Protein AF-A0A7W1RZI1-F1 (afdb_monomer_lite)

Secondary structure (DSSP, 8-state):
-------------------------HHHHHHHHHHHHHHHHHHHHHHHHHHHHHHHHHHTSPPHHHHHHHHHHHHHHHHHHHHHHHHHTT-HHHHHHHHHHHHHHHSSGGGGGG-SS--TT-TT---HHHHHHHHHHHHIIIIIIHHHHHHHHHHHHHHHHHHHHHHHHHTTTTS-HHHHHHHHHHHHHHHH-SS-TTS---HHHHHH-HHHHHHHHHHHHHHHHHHHHHHTT--SHHHHHHHHHHHHHHHTT-HHHHHHHHHHHHHH-TTS--HHHHHHHHHHHHHHHHHHHHHHHHHHHHHH-TTS-HHHHHHHHHHHHHHHHHHHHHT--HHHHHHHHHHHHHHT--

pLDDT: mean 84.96, std 16.72, range [34.66, 97.5]

Sequence (350 aa):
DKGKRPSSRRAAAGSGRVSSRRELTPEQRAAKRKSLMTVLTIFAVLILGGGAIFAAVYFTRPDERQLKADATLVEVRGIITSIETGLMTRQGDAAGIAYKTAIERLETPELGYAKDSPNETDPEFAGMATWRTALTLRATLEDDLKPRIERAKRDAVMAQNVAGLDARFADLAELDDAQLVLLEKDVAKFLDNPVEPEASRDEERVRDYPVQVNDFGQRMTAIRDETKRRRARVTSLPEQEAYGVATTLIRKEQFQDALAKVDELQRKFPDANLAKIRVMIEEAAKGTWETALKFATTNWDTAISPGSDTAQRATALAAARRRMTEVVERFGISEYVNLAKAELAKFDRN

Structure (mmCIF, N/CA/C/O backbone):
data_AF-A0A7W1RZI1-F1
#
_entry.id   AF-A0A7W1RZI1-F1
#
loop_
_atom_site.group_PDB
_atom_site.id
_atom_site.type_symbol
_atom_site.label_atom_id
_atom_site.label_alt_id
_atom_site.label_comp_id
_atom_site.label_asym_id
_atom_site.label_entity_id
_atom_site.label_seq_id
_atom_site.pdbx_PDB_ins_code
_atom_site.Cartn_x
_atom_site.Cartn_y
_atom_site.Cartn_z
_atom_site.occupancy
_atom_site.B_iso_or_equiv
_atom_site.auth_seq_id
_atom_site.auth_comp_id
_atom_site.auth_asym_id
_atom_site.auth_atom_id
_atom_site.pdbx_PDB_model_num
ATOM 1 N N . ASP A 1 1 ? -30.075 -4.222 -83.452 1.00 44.75 1 ASP A N 1
ATOM 2 C CA . ASP A 1 1 ? -29.186 -3.522 -84.404 1.00 44.75 1 ASP A CA 1
ATOM 3 C C . ASP A 1 1 ? -27.811 -4.163 -84.407 1.00 44.75 1 ASP A C 1
ATOM 5 O O . ASP A 1 1 ? -27.161 -4.136 -83.380 1.00 44.75 1 ASP A O 1
ATOM 9 N N . LYS A 1 2 ? -27.331 -4.942 -85.387 1.00 37.22 2 LYS A N 1
ATOM 10 C CA . LYS A 1 2 ? -27.460 -4.971 -86.863 1.00 37.22 2 LYS A CA 1
ATOM 11 C C . LYS A 1 2 ? -26.957 -3.704 -87.578 1.00 37.22 2 LYS A C 1
ATOM 13 O O . LYS A 1 2 ? -27.618 -2.683 -87.535 1.00 37.22 2 LYS A O 1
ATOM 18 N N . GLY A 1 3 ? -25.862 -3.859 -88.339 1.00 37.12 3 GLY A N 1
ATOM 19 C CA . GLY A 1 3 ? -25.432 -2.966 -89.435 1.00 37.12 3 GLY A CA 1
ATOM 20 C C . GLY A 1 3 ? -23.904 -2.947 -89.621 1.00 37.12 3 GLY A C 1
ATOM 21 O O . GLY A 1 3 ? -23.232 -2.133 -89.014 1.00 37.12 3 GLY A O 1
ATOM 22 N N . LYS A 1 4 ? -23.244 -3.959 -90.207 1.00 39.03 4 LYS A N 1
ATOM 23 C CA . LYS A 1 4 ? -22.968 -4.175 -91.654 1.00 39.03 4 LYS A CA 1
ATOM 24 C C . LYS A 1 4 ? -22.454 -2.940 -92.445 1.00 39.03 4 LYS A C 1
ATOM 26 O O . LYS A 1 4 ? -23.248 -2.077 -92.776 1.00 39.03 4 LYS A O 1
ATOM 31 N N . ARG A 1 5 ? -21.142 -2.973 -92.787 1.00 44.97 5 ARG A N 1
ATOM 32 C CA . ARG A 1 5 ? -20.429 -2.749 -94.094 1.00 44.97 5 ARG A CA 1
ATOM 33 C C . ARG A 1 5 ? -21.121 -1.866 -95.169 1.00 44.97 5 ARG A C 1
ATOM 35 O O . ARG A 1 5 ? -22.297 -2.117 -95.407 1.00 44.97 5 ARG A O 1
ATOM 42 N N . PRO A 1 6 ? -20.412 -1.014 -95.968 1.00 44.97 6 PRO A N 1
ATOM 43 C CA . PRO A 1 6 ? -19.536 -1.514 -97.054 1.00 44.97 6 PRO A CA 1
ATOM 44 C C . PRO A 1 6 ? -18.376 -0.599 -97.556 1.00 44.97 6 PRO A C 1
ATOM 46 O O . PRO A 1 6 ? -18.120 0.494 -97.073 1.00 44.97 6 PRO A O 1
ATOM 49 N N . SER A 1 7 ? -17.676 -1.141 -98.558 1.00 46.53 7 SER A N 1
ATOM 50 C CA . SER A 1 7 ? -16.531 -0.671 -99.353 1.00 46.53 7 SER A CA 1
ATOM 51 C C . SER A 1 7 ? -16.669 0.654 -100.120 1.00 46.53 7 SER A C 1
ATOM 53 O O . SER A 1 7 ? -17.754 0.963 -100.602 1.00 46.53 7 SER A O 1
ATOM 55 N N . SER A 1 8 ? -15.530 1.244 -100.513 1.00 45.19 8 SER A N 1
ATOM 56 C CA . SER A 1 8 ? -15.344 1.734 -101.893 1.00 45.19 8 SER A CA 1
ATOM 57 C C . SER A 1 8 ? -13.886 1.614 -102.377 1.00 45.19 8 SER A C 1
ATOM 59 O O . SER A 1 8 ? -12.936 1.661 -101.601 1.00 45.19 8 SER A O 1
ATOM 61 N N . ARG A 1 9 ? -13.753 1.351 -103.683 1.00 41.81 9 ARG A N 1
ATOM 62 C CA . ARG A 1 9 ? -12.543 1.129 -104.494 1.00 41.81 9 ARG A CA 1
ATOM 63 C C . ARG A 1 9 ? -12.212 2.394 -105.300 1.00 41.81 9 ARG A C 1
ATOM 65 O O . ARG A 1 9 ? -13.157 3.018 -105.769 1.00 41.81 9 ARG A O 1
ATOM 72 N N . ARG A 1 10 ? -10.927 2.607 -105.635 1.00 39.88 10 ARG A N 1
ATOM 73 C CA . ARG A 1 10 ? -10.321 2.851 -106.987 1.00 39.88 10 ARG A CA 1
ATOM 74 C C . ARG A 1 10 ? -8.956 3.552 -106.816 1.00 39.88 10 ARG A C 1
ATOM 76 O O . ARG A 1 10 ? -8.880 4.516 -106.076 1.00 39.88 10 ARG A O 1
ATOM 83 N N . ALA A 1 11 ? -7.849 2.923 -107.244 1.00 37.62 11 ALA A N 1
ATOM 84 C CA . ALA A 1 11 ? -7.168 3.048 -108.559 1.00 37.62 11 ALA A CA 1
ATOM 85 C C . ALA A 1 11 ? -6.418 4.391 -108.711 1.00 37.62 11 ALA A C 1
ATOM 87 O O . ALA A 1 11 ? -6.959 5.406 -108.310 1.00 37.62 11 ALA A O 1
ATOM 88 N N . ALA A 1 12 ? -5.246 4.554 -109.327 1.00 39.06 12 ALA A N 1
ATOM 89 C CA . ALA A 1 12 ? -4.143 3.728 -109.835 1.00 39.06 12 ALA A CA 1
ATOM 90 C C . ALA A 1 12 ? -3.062 4.733 -110.318 1.00 39.06 12 ALA A C 1
ATOM 92 O O . ALA A 1 12 ? -3.441 5.802 -110.785 1.00 39.06 12 ALA A O 1
ATOM 93 N N . ALA A 1 13 ? -1.767 4.400 -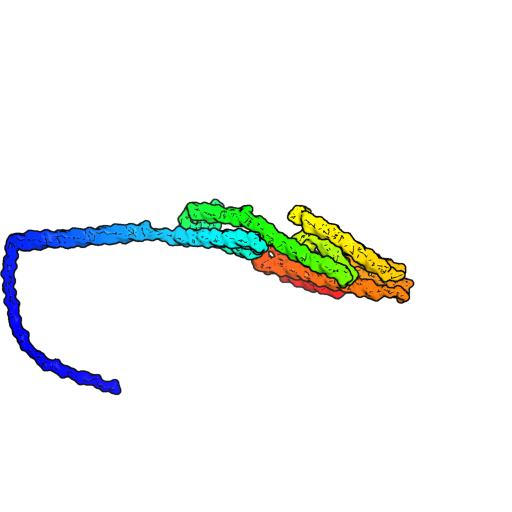110.248 1.00 34.94 13 ALA A N 1
ATOM 94 C CA . ALA A 1 13 ? -0.668 4.850 -111.138 1.00 34.94 13 ALA A CA 1
ATOM 95 C C . ALA A 1 13 ? 0.648 4.288 -110.556 1.00 34.94 13 ALA A C 1
ATOM 97 O O . ALA A 1 13 ? 0.897 4.441 -109.367 1.00 34.94 13 ALA A O 1
ATOM 98 N N . GLY A 1 14 ? 1.414 3.446 -111.263 1.00 34.81 14 GLY A N 1
ATOM 99 C CA . GLY A 1 14 ? 2.466 3.886 -112.195 1.00 34.81 14 GLY A CA 1
ATOM 100 C C . GLY A 1 14 ? 3.599 4.560 -111.403 1.00 34.81 14 GLY A C 1
ATOM 101 O O . GLY A 1 14 ? 3.368 5.583 -110.787 1.00 34.81 14 GLY A O 1
ATOM 102 N N . SER A 1 15 ? 4.828 4.064 -111.299 1.00 34.66 15 SER A N 1
ATOM 103 C CA . SER A 1 15 ? 5.728 3.665 -112.377 1.00 34.66 15 SER A CA 1
ATOM 104 C C . SER A 1 15 ? 6.952 2.942 -111.798 1.00 34.66 15 SER A C 1
ATOM 106 O O . SER A 1 15 ? 7.338 3.174 -110.651 1.00 34.66 15 SER A O 1
ATOM 108 N N . GLY A 1 16 ? 7.596 2.110 -112.616 1.00 40.47 16 GLY A N 1
ATOM 109 C CA . GLY A 1 16 ? 8.794 1.359 -112.258 1.00 40.47 16 GLY A CA 1
ATOM 110 C C . GLY A 1 16 ? 9.960 2.208 -111.745 1.00 40.47 16 GLY A C 1
ATOM 111 O O . GLY A 1 16 ? 10.166 3.351 -112.153 1.00 40.47 16 GLY A O 1
ATOM 112 N N . ARG A 1 17 ? 10.770 1.602 -110.873 1.00 39.78 17 ARG A N 1
ATOM 113 C CA . ARG A 1 17 ? 12.112 2.091 -110.561 1.00 39.78 17 ARG A CA 1
ATOM 114 C C . ARG A 1 17 ? 13.133 1.005 -110.857 1.00 39.78 17 ARG A C 1
ATOM 116 O O . ARG A 1 17 ? 13.264 0.011 -110.153 1.00 39.78 17 ARG A O 1
ATOM 123 N N . VAL A 1 18 ? 13.809 1.256 -111.969 1.00 40.53 18 VAL A N 1
ATOM 124 C CA . VAL A 1 18 ? 15.008 0.613 -112.486 1.00 40.53 18 VAL A CA 1
ATOM 125 C C . VAL A 1 18 ? 16.068 0.513 -111.389 1.00 40.53 18 VAL A C 1
ATOM 127 O O . VAL A 1 18 ? 16.403 1.505 -110.740 1.00 40.53 18 VAL A O 1
ATOM 130 N N . SER A 1 19 ? 16.622 -0.687 -111.204 1.00 47.25 19 SER A N 1
ATOM 131 C CA . SER A 1 19 ? 17.812 -0.897 -110.389 1.00 47.25 19 SER A CA 1
ATOM 132 C C . SER A 1 19 ? 19.028 -0.317 -111.113 1.00 47.25 19 SER A C 1
ATOM 134 O O . SER A 1 19 ? 19.553 -0.928 -112.043 1.00 47.25 19 SER A O 1
ATOM 136 N N . SER A 1 20 ? 19.512 0.847 -110.684 1.00 39.41 20 SER A N 1
ATOM 137 C CA . SER A 1 20 ? 20.861 1.285 -111.041 1.00 39.41 20 SER A CA 1
ATOM 138 C C . SER A 1 20 ? 21.837 0.740 -110.002 1.00 39.41 20 SER A C 1
ATOM 140 O O . SER A 1 20 ? 21.947 1.253 -108.885 1.00 39.41 20 SER A O 1
ATOM 142 N N . ARG A 1 21 ? 22.533 -0.333 -110.378 1.00 49.31 21 ARG A N 1
ATOM 143 C CA . ARG A 1 21 ? 23.706 -0.870 -109.688 1.00 49.31 21 ARG A CA 1
ATOM 144 C C . ARG A 1 21 ? 24.784 0.221 -109.719 1.00 49.31 21 ARG A C 1
ATOM 146 O O . ARG A 1 21 ? 25.450 0.409 -110.729 1.00 49.31 21 ARG A O 1
ATOM 153 N N . ARG A 1 22 ? 24.888 1.012 -108.649 1.00 44.72 22 ARG A N 1
ATOM 154 C CA . ARG A 1 22 ? 25.930 2.035 -108.516 1.00 44.72 22 ARG A CA 1
ATOM 155 C C . ARG A 1 22 ? 27.156 1.358 -107.919 1.00 44.72 22 ARG A C 1
ATOM 157 O O . ARG A 1 22 ? 27.153 0.989 -106.744 1.00 44.72 22 ARG A O 1
ATOM 164 N N . GLU A 1 23 ? 28.165 1.130 -108.747 1.00 50.34 23 GLU A N 1
ATOM 165 C CA . GLU A 1 23 ? 29.470 0.669 -108.288 1.00 50.34 23 GLU A CA 1
ATOM 166 C C . GLU A 1 23 ? 30.048 1.713 -107.327 1.00 50.34 23 GLU A C 1
ATOM 168 O O . GLU A 1 23 ? 30.264 2.869 -107.688 1.00 50.34 23 GLU A O 1
ATOM 173 N N . LEU A 1 24 ? 30.217 1.316 -106.061 1.00 51.91 24 LEU A N 1
ATOM 174 C CA . LEU A 1 24 ? 30.827 2.162 -105.040 1.00 51.91 24 LEU A CA 1
ATOM 175 C C . LEU A 1 24 ? 32.310 2.344 -105.355 1.00 51.91 24 LEU A C 1
ATOM 177 O O . LEU A 1 24 ? 33.047 1.354 -105.466 1.00 51.91 24 LEU A O 1
ATOM 181 N N . THR A 1 25 ? 32.729 3.605 -105.422 1.00 60.94 25 THR A N 1
ATOM 182 C CA . THR A 1 25 ? 34.128 4.015 -105.550 1.00 60.94 25 THR A CA 1
ATOM 183 C C . THR A 1 25 ? 34.964 3.517 -104.353 1.00 60.94 25 THR A C 1
ATOM 185 O O . THR A 1 25 ? 34.414 3.263 -103.271 1.00 60.94 25 THR A O 1
ATOM 188 N N . PRO A 1 26 ? 36.294 3.354 -104.506 1.00 59.84 26 PRO A N 1
ATOM 189 C CA . PRO A 1 26 ? 37.174 2.826 -103.456 1.00 59.84 26 PRO A CA 1
ATOM 190 C C . PRO A 1 26 ? 37.076 3.594 -102.127 1.00 59.84 26 PRO A C 1
ATOM 192 O O . PRO A 1 26 ? 37.093 2.984 -101.056 1.00 59.84 26 PRO A O 1
ATOM 195 N N . GLU A 1 27 ? 36.853 4.909 -102.184 1.00 57.84 27 GLU A N 1
ATOM 196 C CA . GLU A 1 27 ? 36.668 5.756 -100.997 1.00 57.84 27 GLU A CA 1
ATOM 197 C C . GLU A 1 27 ? 35.393 5.426 -100.202 1.00 57.84 27 GLU A C 1
ATOM 199 O O . GLU A 1 27 ? 35.397 5.447 -98.969 1.00 57.84 27 GLU A O 1
ATOM 204 N N . GLN A 1 28 ? 34.307 5.023 -100.869 1.00 55.59 28 GLN A N 1
ATOM 205 C CA . GLN A 1 28 ? 33.047 4.700 -100.190 1.00 55.59 28 GLN A CA 1
ATOM 206 C C . GLN A 1 28 ? 33.079 3.329 -99.485 1.00 55.59 28 GLN A C 1
ATOM 208 O O . GLN A 1 28 ? 32.311 3.096 -98.547 1.00 55.59 28 GLN A O 1
ATOM 213 N N . ARG A 1 29 ? 33.993 2.423 -99.870 1.00 56.34 29 ARG A N 1
ATOM 214 C CA . ARG A 1 29 ? 34.210 1.139 -99.167 1.00 56.34 29 ARG A CA 1
ATOM 215 C C . ARG A 1 29 ? 35.037 1.311 -97.890 1.00 56.34 29 ARG A C 1
ATOM 217 O O . ARG A 1 29 ? 34.745 0.651 -96.890 1.00 56.34 29 ARG A O 1
ATOM 224 N N . ALA A 1 30 ? 36.008 2.226 -97.890 1.00 58.94 30 ALA A N 1
ATOM 225 C CA . ALA A 1 30 ? 36.782 2.577 -96.698 1.00 58.94 30 ALA A CA 1
ATOM 226 C C . ALA A 1 30 ? 35.912 3.294 -95.647 1.00 58.94 30 ALA A C 1
ATOM 228 O O . ALA A 1 30 ? 35.959 2.947 -94.464 1.00 58.94 30 ALA A O 1
ATOM 229 N N . ALA A 1 31 ? 35.040 4.209 -96.087 1.00 56.94 31 ALA A N 1
ATOM 230 C CA . ALA A 1 31 ? 34.089 4.899 -95.214 1.00 56.94 31 ALA A CA 1
ATOM 231 C C . ALA A 1 31 ? 33.070 3.938 -94.571 1.00 56.94 31 ALA A C 1
ATOM 233 O O . ALA A 1 31 ? 32.820 4.021 -93.367 1.00 56.94 31 ALA A O 1
ATOM 234 N N . LYS A 1 32 ? 32.548 2.956 -95.327 1.00 55.59 32 LYS A N 1
ATOM 235 C CA . LYS A 1 32 ? 31.638 1.940 -94.771 1.00 55.59 32 LYS A CA 1
ATOM 236 C C . LYS A 1 32 ? 32.311 1.041 -93.730 1.00 55.59 32 LYS A C 1
ATOM 238 O O . LYS A 1 32 ? 31.714 0.818 -92.682 1.00 55.59 32 LYS A O 1
ATOM 243 N N . ARG A 1 33 ? 33.552 0.580 -93.946 1.00 56.91 33 ARG A N 1
ATOM 244 C CA . ARG A 1 33 ? 34.281 -0.230 -92.943 1.00 56.91 33 ARG A CA 1
ATOM 245 C C . ARG A 1 33 ? 34.600 0.548 -91.665 1.00 56.91 33 ARG A C 1
ATOM 247 O O . ARG A 1 33 ? 34.446 -0.013 -90.584 1.00 56.91 33 ARG A O 1
ATOM 254 N N . LYS A 1 34 ? 34.967 1.832 -91.773 1.00 55.16 34 LYS A N 1
ATOM 255 C CA . LYS A 1 34 ? 35.146 2.705 -90.601 1.00 55.16 34 LYS A CA 1
ATOM 256 C C . LYS A 1 34 ? 33.838 2.855 -89.824 1.00 55.16 34 LYS A C 1
ATOM 258 O O . LYS A 1 34 ? 33.834 2.583 -88.634 1.00 55.16 34 LYS A O 1
ATOM 263 N N . SER A 1 35 ? 32.727 3.161 -90.500 1.00 49.97 35 SER A N 1
ATOM 264 C CA . SER A 1 35 ? 31.423 3.319 -89.835 1.00 49.97 35 SER A CA 1
ATOM 265 C C . SER A 1 35 ? 30.932 2.043 -89.139 1.00 49.97 35 SER A C 1
ATOM 267 O O . SER A 1 35 ? 30.365 2.114 -88.055 1.00 49.97 35 SER A O 1
ATOM 269 N N . LEU A 1 36 ? 31.209 0.867 -89.715 1.00 53.53 36 LEU A N 1
ATOM 270 C CA . LEU A 1 36 ? 30.792 -0.418 -89.153 1.00 53.53 36 LEU A CA 1
ATOM 271 C C . LEU A 1 36 ? 31.636 -0.797 -87.927 1.00 53.53 36 LEU A C 1
ATOM 273 O O . LEU A 1 36 ? 31.078 -1.244 -86.933 1.00 53.53 36 LEU A O 1
ATOM 277 N N . MET A 1 37 ? 32.947 -0.526 -87.952 1.00 53.59 37 MET A N 1
ATOM 278 C CA . MET A 1 37 ? 33.822 -0.653 -86.777 1.00 53.59 37 MET A CA 1
ATOM 279 C C . MET A 1 37 ? 33.404 0.304 -85.655 1.00 53.59 37 MET A C 1
ATOM 281 O O . MET A 1 37 ? 33.310 -0.118 -84.507 1.00 53.59 37 MET A O 1
ATOM 285 N N . THR A 1 38 ? 33.088 1.566 -85.959 1.00 54.12 38 THR A N 1
ATOM 286 C CA . THR A 1 38 ? 32.669 2.536 -84.933 1.00 54.12 38 THR A CA 1
ATOM 287 C C . THR A 1 38 ? 31.360 2.120 -84.261 1.00 54.12 38 THR A C 1
ATOM 289 O O . THR A 1 38 ? 31.272 2.159 -83.039 1.00 54.12 38 THR A O 1
ATOM 292 N N . VAL A 1 39 ? 30.374 1.633 -85.024 1.00 52.22 39 VAL A N 1
ATOM 293 C CA . VAL A 1 39 ? 29.104 1.129 -84.466 1.00 52.22 39 VAL A CA 1
ATOM 294 C C . VAL A 1 39 ? 29.320 -0.112 -83.593 1.00 52.22 39 VAL A C 1
ATOM 296 O O . VAL A 1 39 ? 28.741 -0.199 -82.513 1.00 52.22 39 VAL A O 1
ATOM 299 N N . LEU A 1 40 ? 30.192 -1.039 -84.002 1.00 51.47 40 LEU A N 1
ATOM 300 C CA . LEU A 1 40 ? 30.519 -2.241 -83.221 1.00 51.47 40 LEU A CA 1
ATOM 301 C C . LEU A 1 40 ? 31.279 -1.899 -81.930 1.00 51.47 40 LEU A C 1
ATOM 303 O O . LEU A 1 40 ? 31.021 -2.492 -80.887 1.00 51.47 40 LEU A O 1
ATOM 307 N N . THR A 1 41 ? 32.157 -0.893 -81.978 1.00 52.56 41 THR A N 1
ATOM 308 C CA . THR A 1 41 ? 32.892 -0.403 -80.800 1.00 52.56 41 THR A CA 1
ATOM 309 C C . THR A 1 41 ? 31.947 0.293 -79.817 1.00 52.56 41 THR A C 1
ATOM 311 O O . THR A 1 41 ? 32.027 0.052 -78.618 1.00 52.56 41 THR A O 1
ATOM 314 N N . ILE A 1 42 ? 30.998 1.095 -80.313 1.00 54.31 42 ILE A N 1
ATOM 315 C CA . ILE A 1 42 ? 29.965 1.739 -79.485 1.00 54.31 42 ILE A CA 1
ATOM 316 C C . ILE A 1 42 ? 29.064 0.685 -78.825 1.00 54.31 42 ILE A C 1
ATOM 318 O O . ILE A 1 42 ? 28.793 0.783 -77.630 1.00 54.31 42 ILE A O 1
ATOM 322 N N . PHE A 1 43 ? 28.654 -0.357 -79.558 1.00 51.06 43 PHE A N 1
ATOM 323 C CA . PHE A 1 43 ? 27.874 -1.464 -78.992 1.00 51.06 43 PHE A CA 1
ATOM 324 C C . PHE A 1 43 ? 28.660 -2.271 -77.950 1.00 51.06 43 PHE A C 1
ATOM 326 O O . PHE A 1 43 ? 28.112 -2.603 -76.902 1.00 51.06 43 PHE A O 1
ATOM 333 N N . ALA A 1 44 ? 29.945 -2.550 -78.189 1.00 54.97 44 ALA A N 1
ATOM 334 C CA . ALA A 1 44 ? 30.797 -3.249 -77.227 1.00 54.97 44 ALA A CA 1
ATOM 335 C C . ALA A 1 44 ? 31.012 -2.432 -75.939 1.00 54.97 44 ALA A C 1
ATOM 337 O O . ALA A 1 44 ? 30.947 -2.991 -74.847 1.00 54.97 44 ALA A O 1
ATOM 338 N N . VAL A 1 45 ? 31.194 -1.110 -76.052 1.00 53.47 45 VAL A N 1
ATOM 339 C CA . VAL A 1 45 ? 31.310 -0.195 -74.901 1.00 53.47 45 VAL A CA 1
ATOM 340 C C . VAL A 1 45 ? 29.988 -0.085 -74.134 1.00 53.47 45 VAL A C 1
ATOM 342 O O . VAL A 1 45 ? 30.007 -0.058 -72.908 1.00 53.47 45 VAL A O 1
ATOM 345 N N . LEU A 1 46 ? 28.838 -0.094 -74.815 1.00 52.50 46 LEU A N 1
ATOM 346 C CA . LEU A 1 46 ? 27.518 -0.101 -74.169 1.00 52.50 46 LEU A CA 1
ATOM 347 C C . LEU A 1 46 ? 27.216 -1.416 -73.439 1.00 52.50 46 LEU A C 1
ATOM 349 O O . LEU A 1 46 ? 26.651 -1.382 -72.350 1.00 52.50 46 LEU A O 1
ATOM 353 N N . ILE A 1 47 ? 27.606 -2.565 -73.997 1.00 56.41 47 ILE A N 1
ATOM 354 C CA . ILE A 1 47 ? 27.387 -3.878 -73.367 1.00 56.41 47 ILE A CA 1
ATOM 355 C C . ILE A 1 47 ? 28.349 -4.091 -72.191 1.00 56.41 47 ILE A C 1
ATOM 357 O O . ILE A 1 47 ? 27.913 -4.520 -71.125 1.00 56.41 47 ILE A O 1
ATOM 361 N N . LEU A 1 48 ? 29.635 -3.748 -72.338 1.00 56.28 48 LEU A N 1
ATOM 362 C CA . LEU A 1 48 ? 30.607 -3.829 -71.239 1.00 56.28 48 LEU A CA 1
ATOM 363 C C . LEU A 1 48 ? 30.323 -2.786 -70.149 1.00 56.28 48 LEU A C 1
ATOM 365 O O . LEU A 1 48 ? 30.401 -3.109 -68.967 1.00 56.28 48 LEU A O 1
ATOM 369 N N . GLY A 1 49 ? 29.927 -1.568 -70.525 1.00 52.03 49 GLY A N 1
ATOM 370 C CA . GLY A 1 49 ? 29.508 -0.524 -69.588 1.00 52.03 49 GLY A CA 1
ATOM 371 C C . GLY A 1 49 ? 28.205 -0.872 -68.865 1.00 52.03 49 GLY A C 1
ATOM 372 O O . GLY A 1 49 ? 28.128 -0.750 -67.647 1.00 52.03 49 GLY A O 1
ATOM 373 N N . GLY A 1 50 ? 27.204 -1.386 -69.586 1.00 50.81 50 GLY A N 1
ATOM 374 C CA . GLY A 1 50 ? 25.941 -1.850 -69.008 1.00 50.81 50 GLY A CA 1
ATOM 375 C C . GLY A 1 50 ? 26.115 -3.067 -68.096 1.00 50.81 50 GLY A C 1
ATOM 376 O O . GLY A 1 50 ? 25.528 -3.108 -67.019 1.00 50.81 50 GLY A O 1
ATOM 377 N N . GLY A 1 51 ? 26.974 -4.019 -68.474 1.00 56.66 51 GLY A N 1
ATOM 378 C CA . GLY A 1 51 ? 27.332 -5.174 -67.649 1.00 56.66 51 GLY A CA 1
ATOM 379 C C . GLY A 1 51 ? 28.118 -4.795 -66.392 1.00 56.66 51 GLY A C 1
ATOM 380 O O . GLY A 1 51 ? 27.841 -5.336 -65.328 1.00 56.66 51 GLY A O 1
ATOM 381 N N . ALA A 1 52 ? 29.036 -3.826 -66.477 1.00 57.38 52 ALA A N 1
ATOM 382 C CA . ALA A 1 52 ? 29.777 -3.316 -65.323 1.00 57.38 52 ALA A CA 1
ATOM 383 C C . ALA A 1 52 ? 28.882 -2.531 -64.352 1.00 57.38 52 ALA A C 1
ATOM 385 O O . ALA A 1 52 ? 29.024 -2.687 -63.144 1.00 57.38 52 ALA A O 1
ATOM 386 N N . ILE A 1 53 ? 27.925 -1.742 -64.855 1.00 58.06 53 ILE A N 1
ATOM 387 C CA . ILE A 1 53 ? 26.937 -1.042 -64.019 1.00 58.06 53 ILE A CA 1
ATOM 388 C C . ILE A 1 53 ? 25.964 -2.042 -63.387 1.00 58.06 53 ILE A C 1
ATOM 390 O O . ILE A 1 53 ? 25.674 -1.941 -62.200 1.00 58.06 53 ILE A O 1
ATOM 394 N N . PHE A 1 54 ? 25.493 -3.041 -64.138 1.00 57.06 54 PHE A N 1
ATOM 395 C CA . PHE A 1 54 ? 24.620 -4.083 -63.596 1.00 57.06 54 PHE A CA 1
ATOM 396 C C . PHE A 1 54 ? 25.344 -4.942 -62.554 1.00 57.06 54 PHE A C 1
ATOM 398 O O . PHE A 1 54 ? 24.777 -5.216 -61.502 1.00 57.06 54 PHE A O 1
ATOM 405 N N . ALA A 1 55 ? 26.608 -5.304 -62.791 1.00 57.25 55 ALA A N 1
ATOM 406 C CA . ALA A 1 55 ? 27.448 -5.976 -61.805 1.00 57.25 55 ALA A CA 1
ATOM 407 C C . ALA A 1 55 ? 27.684 -5.078 -60.583 1.00 57.25 55 ALA A C 1
ATOM 409 O O . ALA A 1 55 ? 27.486 -5.533 -59.465 1.00 57.25 55 ALA A O 1
ATOM 410 N N . ALA A 1 56 ? 28.004 -3.794 -60.765 1.00 59.12 56 ALA A N 1
ATOM 411 C CA . ALA A 1 56 ? 28.166 -2.855 -59.658 1.00 59.12 56 ALA A CA 1
ATOM 412 C C . ALA A 1 56 ? 26.882 -2.720 -58.825 1.00 59.12 56 ALA A C 1
ATOM 414 O O . ALA A 1 56 ? 26.955 -2.762 -57.605 1.00 59.12 56 ALA A O 1
ATOM 415 N N . VAL A 1 57 ? 25.701 -2.640 -59.446 1.00 60.62 57 VAL A N 1
ATOM 416 C CA . VAL A 1 57 ? 24.401 -2.577 -58.747 1.00 60.62 57 VAL A CA 1
ATOM 417 C C . VAL A 1 57 ? 24.036 -3.912 -58.091 1.00 60.62 57 VAL A C 1
ATOM 419 O O . VAL A 1 57 ? 23.481 -3.927 -56.998 1.00 60.62 57 VAL A O 1
ATOM 422 N N . TYR A 1 58 ? 24.351 -5.044 -58.721 1.00 58.31 58 TYR A N 1
ATOM 423 C CA . TYR A 1 58 ? 24.083 -6.374 -58.168 1.00 58.31 58 TYR A CA 1
ATOM 424 C C . TYR A 1 58 ? 25.002 -6.700 -56.979 1.00 58.31 58 TYR A C 1
ATOM 426 O O . TYR A 1 58 ? 24.533 -7.250 -55.988 1.00 58.31 58 TYR A O 1
ATOM 434 N N . PHE A 1 59 ? 26.274 -6.290 -57.033 1.00 60.00 59 PHE A N 1
ATOM 435 C CA . PHE A 1 59 ? 27.247 -6.429 -55.942 1.00 60.00 59 PHE A CA 1
ATOM 436 C C . PHE A 1 59 ? 27.130 -5.343 -54.856 1.00 60.00 59 PHE A C 1
ATOM 438 O O . PHE A 1 59 ? 27.760 -5.477 -53.812 1.00 60.00 59 PHE A O 1
ATOM 445 N N . THR A 1 60 ? 26.331 -4.288 -55.065 1.00 61.09 60 THR A N 1
ATOM 446 C CA . THR A 1 60 ? 26.043 -3.250 -54.050 1.00 61.09 60 THR A CA 1
ATOM 447 C C . THR A 1 60 ? 24.645 -3.359 -53.449 1.00 61.09 60 THR A C 1
ATOM 449 O O . THR A 1 60 ? 24.244 -2.470 -52.697 1.00 61.09 60 THR A O 1
ATOM 452 N N . ARG A 1 61 ? 23.891 -4.434 -53.730 1.00 65.50 61 ARG A N 1
ATOM 453 C CA . ARG A 1 61 ? 22.643 -4.687 -53.003 1.00 65.50 61 ARG A CA 1
ATOM 454 C C . ARG A 1 61 ? 22.989 -4.892 -51.525 1.00 65.50 61 ARG A C 1
ATOM 456 O O . ARG A 1 61 ? 23.740 -5.822 -51.231 1.00 65.50 61 ARG A O 1
ATOM 463 N N . PRO A 1 62 ? 22.504 -4.030 -50.615 1.00 70.12 62 PRO A N 1
ATOM 464 C CA . PRO A 1 62 ? 22.726 -4.224 -49.191 1.00 70.12 62 PRO A CA 1
ATOM 465 C C . PRO A 1 62 ? 22.157 -5.585 -48.788 1.00 70.12 62 PRO A C 1
ATOM 467 O O . PRO A 1 62 ? 21.070 -5.954 -49.235 1.00 70.12 62 PRO A O 1
ATOM 470 N N . ASP A 1 63 ? 22.915 -6.336 -47.992 1.00 83.75 63 ASP A N 1
ATOM 471 C CA . ASP A 1 63 ? 22.474 -7.625 -47.468 1.00 83.75 63 ASP A CA 1
ATOM 472 C C . ASP A 1 63 ? 21.132 -7.434 -46.742 1.00 83.75 63 ASP A C 1
ATOM 474 O O . ASP A 1 63 ? 21.025 -6.635 -45.808 1.00 83.75 63 ASP A O 1
ATOM 478 N N . GLU A 1 64 ? 20.088 -8.133 -47.196 1.00 87.69 64 GLU A N 1
ATOM 479 C CA . GLU A 1 64 ? 18.739 -8.018 -46.633 1.00 87.69 64 GLU A CA 1
ATOM 480 C C . GLU A 1 64 ? 18.719 -8.358 -45.138 1.00 87.69 64 GLU A C 1
ATOM 482 O O . GLU A 1 64 ? 17.913 -7.799 -44.391 1.00 87.69 64 GLU A O 1
ATOM 487 N N . ARG A 1 65 ? 19.629 -9.231 -44.686 1.00 89.62 65 ARG A N 1
ATOM 488 C CA . ARG A 1 65 ? 19.796 -9.582 -43.268 1.00 89.62 65 ARG A CA 1
ATOM 489 C C . ARG A 1 65 ? 20.300 -8.389 -42.473 1.00 89.62 65 ARG A C 1
ATOM 491 O O . ARG A 1 65 ? 19.745 -8.073 -41.426 1.00 89.62 65 ARG A O 1
ATOM 498 N N . GLN A 1 66 ? 21.303 -7.692 -43.009 1.00 91.50 66 GLN A N 1
ATOM 499 C CA . GLN A 1 66 ? 21.858 -6.496 -42.386 1.00 91.50 66 GLN A CA 1
ATOM 500 C C . GLN A 1 66 ? 20.813 -5.379 -42.320 1.00 91.50 66 GLN A C 1
ATOM 502 O O . GLN A 1 66 ? 20.672 -4.752 -41.279 1.00 91.50 66 GLN A O 1
ATOM 507 N N . LEU A 1 67 ? 20.019 -5.182 -43.378 1.00 90.38 67 LEU A N 1
ATOM 508 C CA . LEU A 1 67 ? 18.932 -4.197 -43.368 1.00 90.38 67 LEU A CA 1
ATOM 509 C C . LEU A 1 67 ? 17.866 -4.499 -42.311 1.00 90.38 67 LEU A C 1
ATOM 511 O O . LEU A 1 67 ? 17.437 -3.588 -41.602 1.00 90.38 67 LEU A O 1
ATOM 515 N N . LYS A 1 68 ? 17.430 -5.762 -42.204 1.00 91.56 68 LYS A N 1
ATOM 516 C CA . LYS A 1 68 ? 16.471 -6.181 -41.171 1.00 91.56 68 LYS A CA 1
ATOM 517 C C . LYS A 1 68 ? 17.049 -5.964 -39.780 1.00 91.56 68 LYS A C 1
ATOM 519 O O . LYS A 1 68 ? 16.397 -5.346 -38.947 1.00 91.56 68 LYS A O 1
ATOM 524 N N . ALA A 1 69 ? 18.284 -6.397 -39.558 1.00 92.69 69 ALA A N 1
ATOM 525 C CA . ALA A 1 69 ? 18.936 -6.247 -38.273 1.00 92.69 69 ALA A CA 1
ATOM 526 C C . ALA A 1 69 ? 19.139 -4.776 -37.878 1.00 92.69 69 ALA A C 1
ATOM 528 O O . ALA A 1 69 ? 18.853 -4.404 -36.742 1.00 92.69 69 ALA A O 1
ATOM 529 N N . ASP A 1 70 ? 19.569 -3.921 -38.808 1.00 92.75 70 ASP A N 1
ATOM 530 C CA . ASP A 1 70 ? 19.721 -2.485 -38.566 1.00 92.75 70 ASP A CA 1
ATOM 531 C C . ASP A 1 70 ? 18.372 -1.835 -38.225 1.00 92.75 70 ASP A C 1
ATOM 533 O O . ASP A 1 70 ? 18.298 -1.028 -37.295 1.00 92.75 70 ASP A O 1
ATOM 537 N N . ALA A 1 71 ? 17.295 -2.215 -38.922 1.00 93.31 71 ALA A N 1
ATOM 538 C CA . ALA A 1 71 ? 15.943 -1.750 -38.618 1.00 93.31 71 ALA A CA 1
ATOM 539 C C . ALA A 1 71 ? 15.494 -2.183 -37.213 1.00 93.31 71 ALA A C 1
ATOM 541 O O . ALA A 1 71 ? 15.031 -1.339 -36.442 1.00 93.31 71 ALA A O 1
ATOM 542 N N . THR A 1 72 ? 15.704 -3.452 -36.846 1.00 93.25 72 THR A N 1
ATOM 543 C CA . THR A 1 72 ? 15.402 -3.973 -35.505 1.00 93.25 72 THR A CA 1
ATOM 544 C C . THR A 1 72 ? 16.200 -3.229 -34.429 1.00 93.25 72 THR A C 1
ATOM 546 O O . THR A 1 72 ? 15.638 -2.805 -33.421 1.00 93.25 72 THR A O 1
ATOM 549 N N . LEU A 1 73 ? 17.498 -2.977 -34.643 1.00 94.50 73 LEU A N 1
ATOM 550 C CA . LEU A 1 73 ? 18.327 -2.229 -33.689 1.00 94.50 73 LEU A CA 1
ATOM 551 C C . LEU A 1 73 ? 17.894 -0.761 -33.555 1.00 94.50 73 LEU A C 1
ATOM 553 O O . LEU A 1 73 ? 17.969 -0.200 -32.459 1.00 94.50 73 LEU A O 1
ATOM 557 N N . VAL A 1 74 ? 17.440 -0.123 -34.638 1.00 95.81 74 VAL A N 1
ATOM 558 C CA . VAL A 1 74 ? 16.859 1.230 -34.590 1.00 95.81 74 VAL A CA 1
ATOM 559 C C . VAL A 1 74 ? 15.548 1.232 -33.804 1.00 95.81 74 VAL A C 1
ATOM 561 O O . VAL A 1 74 ? 15.364 2.109 -32.958 1.00 95.81 74 VAL A O 1
ATOM 564 N N . GLU A 1 75 ? 14.673 0.247 -34.021 1.00 93.62 75 GLU A N 1
ATOM 565 C CA . GLU A 1 75 ? 13.427 0.093 -33.261 1.00 93.62 75 GLU A CA 1
ATOM 566 C C . GLU A 1 75 ? 13.718 -0.082 -31.764 1.00 93.62 75 GLU A C 1
ATOM 568 O O . GLU A 1 75 ? 13.184 0.668 -30.948 1.00 93.62 75 GLU A O 1
ATOM 573 N N . VAL A 1 76 ? 14.634 -0.987 -31.396 1.00 94.06 76 VAL A N 1
ATOM 574 C CA . VAL A 1 76 ? 15.029 -1.222 -29.996 1.00 94.06 76 VAL A CA 1
ATOM 575 C C . VAL A 1 76 ? 15.575 0.047 -29.343 1.00 94.06 76 VAL A C 1
ATOM 577 O O . VAL A 1 76 ? 15.194 0.366 -28.217 1.00 94.06 76 VAL A O 1
ATOM 580 N N . ARG A 1 77 ? 16.426 0.815 -30.036 1.00 96.69 77 ARG A N 1
ATOM 581 C CA . ARG A 1 77 ? 16.917 2.107 -29.519 1.00 96.69 77 ARG A CA 1
ATOM 582 C C . ARG A 1 77 ? 15.777 3.102 -29.300 1.00 96.69 77 ARG A C 1
ATOM 584 O O . ARG A 1 77 ? 15.757 3.773 -28.273 1.00 96.69 77 ARG A O 1
ATOM 591 N N . GLY A 1 78 ? 14.816 3.164 -30.223 1.00 93.81 78 GLY A N 1
ATOM 592 C CA . GLY A 1 78 ? 13.610 3.978 -30.059 1.00 93.81 78 GLY A CA 1
ATOM 593 C C . GLY A 1 78 ? 12.784 3.562 -28.837 1.00 93.81 78 GLY A C 1
ATOM 594 O O . GLY A 1 78 ? 12.346 4.417 -28.065 1.00 93.81 78 GLY A O 1
ATOM 595 N N . ILE A 1 79 ? 12.634 2.253 -28.607 1.00 92.94 79 ILE A N 1
ATOM 596 C CA . ILE A 1 79 ? 11.958 1.724 -27.417 1.00 92.94 79 ILE A CA 1
ATOM 597 C C . ILE A 1 79 ? 12.738 2.090 -26.146 1.00 92.94 79 ILE A C 1
ATOM 599 O O . ILE A 1 79 ? 12.119 2.543 -25.186 1.00 92.94 79 ILE A O 1
ATOM 603 N N . ILE A 1 80 ? 14.071 1.993 -26.133 1.00 95.69 80 ILE A N 1
ATOM 604 C CA . ILE A 1 80 ? 14.906 2.426 -24.996 1.00 95.69 80 ILE A CA 1
ATOM 605 C C . ILE A 1 80 ? 14.654 3.899 -24.648 1.00 95.69 80 ILE A C 1
ATOM 607 O O . ILE A 1 80 ? 14.395 4.214 -23.488 1.00 95.69 80 ILE A O 1
ATOM 611 N N . THR A 1 81 ? 14.618 4.797 -25.634 1.00 94.81 81 THR A N 1
ATOM 612 C CA . THR A 1 81 ? 14.278 6.211 -25.388 1.00 94.81 81 THR A CA 1
ATOM 613 C C . THR A 1 81 ? 12.869 6.375 -24.803 1.00 94.81 81 THR A C 1
ATOM 615 O O . THR A 1 81 ? 12.641 7.225 -23.936 1.00 94.81 81 THR A O 1
ATOM 618 N N . SER A 1 82 ? 11.908 5.547 -25.228 1.00 91.88 82 SER A N 1
ATOM 619 C CA . SER A 1 82 ? 10.558 5.549 -24.648 1.00 91.88 82 SER A CA 1
ATOM 620 C C . SER A 1 82 ? 10.547 5.071 -23.189 1.00 91.88 82 SER A C 1
ATOM 622 O O . SER A 1 82 ? 9.850 5.666 -22.368 1.00 91.88 82 SER A O 1
ATOM 624 N N . ILE A 1 83 ? 11.371 4.072 -22.840 1.00 92.00 83 ILE A N 1
ATOM 625 C CA . ILE A 1 83 ? 11.565 3.600 -21.460 1.00 92.00 83 ILE A CA 1
ATOM 626 C C . ILE A 1 83 ? 12.111 4.742 -20.607 1.00 92.00 83 ILE A C 1
ATOM 628 O O . ILE A 1 83 ? 11.542 5.052 -19.564 1.00 92.00 83 ILE A O 1
ATOM 632 N N . GLU A 1 84 ? 13.176 5.405 -21.059 1.00 93.94 84 GLU A N 1
ATOM 633 C CA . GLU A 1 84 ? 13.780 6.533 -20.342 1.00 93.94 84 GLU A CA 1
ATOM 634 C C . GLU A 1 84 ? 12.779 7.672 -20.123 1.00 93.94 84 GLU A C 1
ATOM 636 O O . GLU A 1 84 ? 12.674 8.201 -19.016 1.00 93.94 84 GLU A O 1
ATOM 641 N N . THR A 1 85 ? 11.990 8.001 -21.147 1.00 93.06 85 THR A N 1
ATOM 642 C CA . THR A 1 85 ? 10.922 9.009 -21.055 1.00 93.06 85 THR A CA 1
ATOM 643 C C . THR A 1 85 ? 9.842 8.591 -20.052 1.00 93.06 85 THR A C 1
ATOM 645 O O . THR A 1 85 ? 9.404 9.400 -19.227 1.00 93.06 85 THR A O 1
ATOM 648 N N . GLY A 1 86 ? 9.438 7.318 -20.070 1.00 89.12 86 GLY A N 1
ATOM 649 C CA . GLY A 1 86 ? 8.514 6.742 -19.093 1.00 89.12 86 GLY A CA 1
ATOM 650 C C . GLY A 1 86 ? 9.053 6.849 -17.665 1.00 89.12 86 GLY A C 1
ATOM 651 O O . GLY A 1 86 ? 8.341 7.285 -16.764 1.00 89.12 86 GLY A O 1
ATOM 652 N N . LEU A 1 87 ? 10.338 6.558 -17.455 1.00 91.94 87 LEU A N 1
ATOM 653 C CA . LEU A 1 87 ? 10.991 6.705 -16.151 1.00 91.94 87 LEU A CA 1
ATOM 654 C C . LEU A 1 87 ? 11.038 8.169 -15.685 1.00 91.94 87 LEU A C 1
ATOM 656 O O . LEU A 1 87 ? 10.737 8.442 -14.524 1.00 91.94 87 LEU A O 1
ATOM 660 N N . MET A 1 88 ? 11.344 9.121 -16.576 1.00 92.38 88 MET A N 1
ATOM 661 C CA . MET A 1 88 ? 11.325 10.557 -16.246 1.00 92.38 88 MET A CA 1
ATOM 662 C C . MET A 1 88 ? 9.927 11.045 -15.848 1.00 92.38 88 MET A C 1
ATOM 664 O O . MET A 1 88 ? 9.787 11.900 -14.974 1.00 92.38 88 MET A O 1
ATOM 668 N N . THR A 1 89 ? 8.888 10.480 -16.462 1.00 90.31 89 THR A N 1
ATOM 669 C CA . THR A 1 89 ? 7.480 10.810 -16.192 1.00 90.31 89 THR A CA 1
ATOM 670 C C . THR A 1 89 ? 6.841 9.926 -15.116 1.00 90.31 89 THR A C 1
ATOM 672 O O . THR A 1 89 ? 5.638 10.027 -14.881 1.00 90.31 89 THR A O 1
ATOM 675 N N . ARG A 1 90 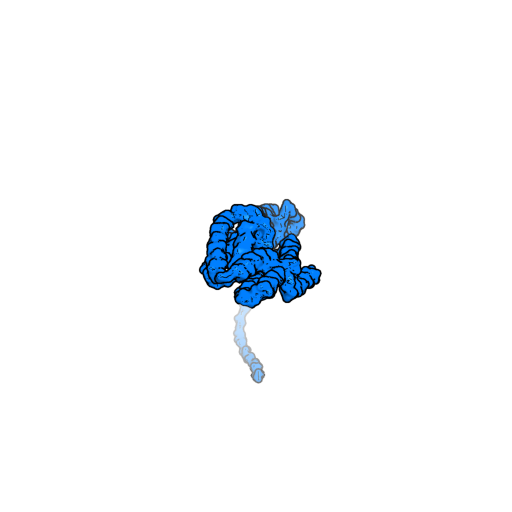? 7.637 9.100 -14.418 1.00 88.75 90 ARG A N 1
ATOM 676 C CA . ARG A 1 90 ? 7.203 8.176 -13.350 1.00 88.75 90 ARG A CA 1
ATOM 677 C C . ARG A 1 90 ? 6.172 7.125 -13.796 1.00 88.75 90 ARG A C 1
ATOM 679 O O . ARG A 1 90 ? 5.385 6.640 -12.992 1.00 88.75 90 ARG A O 1
ATOM 686 N N . GLN A 1 91 ? 6.193 6.735 -15.067 1.00 88.06 91 GLN A N 1
ATOM 687 C CA . GLN A 1 91 ? 5.335 5.698 -15.647 1.00 88.06 91 GLN A CA 1
ATOM 688 C C . GLN A 1 91 ? 6.041 4.330 -15.660 1.00 88.06 91 GLN A C 1
ATOM 690 O O . GLN A 1 91 ? 6.382 3.796 -16.718 1.00 88.06 91 GLN A O 1
ATOM 695 N N . GLY A 1 92 ? 6.274 3.758 -14.473 1.00 87.81 92 GLY A N 1
ATOM 696 C CA . GLY A 1 92 ? 7.007 2.492 -14.308 1.00 87.81 92 GLY A CA 1
ATOM 697 C C . GLY A 1 92 ? 6.388 1.295 -15.046 1.00 87.81 92 GLY A C 1
ATOM 698 O O . GLY A 1 92 ? 7.116 0.484 -15.617 1.00 87.81 92 GLY A O 1
ATOM 699 N N . ASP A 1 93 ? 5.057 1.200 -15.107 1.00 84.00 93 ASP A N 1
ATOM 700 C CA . ASP A 1 93 ? 4.371 0.098 -15.799 1.00 84.00 93 ASP A CA 1
ATOM 701 C C . ASP A 1 93 ? 4.521 0.174 -17.319 1.00 84.00 93 ASP A C 1
ATOM 703 O O . ASP A 1 93 ? 4.876 -0.818 -17.957 1.00 84.00 93 ASP A O 1
ATOM 707 N N . ALA A 1 94 ? 4.327 1.363 -17.899 1.00 83.12 94 ALA A N 1
ATOM 708 C CA . ALA A 1 94 ? 4.528 1.589 -19.329 1.00 83.12 94 ALA A CA 1
ATOM 709 C C . ALA A 1 94 ? 5.987 1.317 -19.729 1.00 83.12 94 ALA A C 1
ATOM 711 O O . ALA A 1 94 ? 6.240 0.622 -20.715 1.00 83.12 94 ALA A O 1
ATOM 712 N N . ALA A 1 95 ? 6.943 1.779 -18.914 1.00 87.56 95 ALA A N 1
ATOM 713 C CA . ALA A 1 95 ? 8.361 1.483 -19.092 1.00 87.56 95 ALA A CA 1
ATOM 714 C C . ALA A 1 95 ? 8.651 -0.030 -19.000 1.00 87.56 95 ALA A C 1
ATOM 716 O O . ALA A 1 95 ? 9.439 -0.557 -19.781 1.00 87.56 95 ALA A O 1
ATOM 717 N N . GLY A 1 96 ? 7.969 -0.754 -18.107 1.00 86.50 96 GLY A N 1
ATOM 718 C CA . GLY A 1 96 ? 8.064 -2.212 -18.000 1.00 86.50 96 GLY A CA 1
ATOM 719 C C . GLY A 1 96 ? 7.523 -2.966 -19.220 1.00 86.50 96 GLY A C 1
ATOM 720 O O . GLY A 1 96 ? 8.123 -3.956 -19.638 1.00 86.50 96 GLY A O 1
ATOM 721 N N . ILE A 1 97 ? 6.423 -2.502 -19.820 1.00 86.75 97 ILE A N 1
ATOM 722 C CA . ILE A 1 97 ? 5.875 -3.070 -21.066 1.00 86.75 97 ILE A CA 1
ATOM 723 C C . ILE A 1 97 ? 6.839 -2.822 -22.234 1.00 86.75 97 ILE A C 1
ATOM 725 O O . ILE A 1 97 ? 7.152 -3.744 -22.992 1.00 86.75 97 ILE A O 1
ATOM 729 N N . ALA A 1 98 ? 7.357 -1.597 -22.345 1.00 87.88 98 ALA A N 1
ATOM 730 C CA . ALA A 1 98 ? 8.348 -1.233 -23.352 1.00 87.88 98 ALA A CA 1
ATOM 731 C C . ALA A 1 98 ? 9.643 -2.053 -23.198 1.00 87.88 98 ALA A C 1
ATOM 733 O O . ALA A 1 98 ? 10.154 -2.571 -24.185 1.00 87.88 98 ALA A O 1
ATOM 734 N N . TYR A 1 99 ? 10.117 -2.277 -21.967 1.00 93.12 99 TYR A N 1
ATOM 735 C CA . TYR A 1 99 ? 11.254 -3.162 -21.684 1.00 93.12 99 TYR A CA 1
ATOM 736 C C . TYR A 1 99 ? 11.029 -4.588 -22.195 1.00 93.12 99 TYR A C 1
ATOM 738 O O . TYR A 1 99 ? 11.876 -5.109 -22.918 1.00 93.12 99 TYR A O 1
ATOM 746 N N . LYS A 1 100 ? 9.880 -5.205 -21.882 1.00 91.25 100 LYS A N 1
ATOM 747 C CA . LYS A 1 100 ? 9.555 -6.560 -22.368 1.00 91.25 100 LYS A CA 1
ATOM 748 C C . LYS A 1 100 ? 9.560 -6.617 -23.899 1.00 91.25 100 LYS A C 1
ATOM 750 O O . LYS A 1 100 ? 10.146 -7.529 -24.469 1.00 91.25 100 LYS A O 1
ATOM 755 N N . THR A 1 101 ? 8.985 -5.599 -24.540 1.00 89.62 101 THR A N 1
ATOM 756 C CA . THR A 1 101 ? 8.964 -5.469 -26.006 1.00 89.62 101 THR A CA 1
ATOM 757 C C . THR A 1 101 ? 10.382 -5.346 -26.577 1.00 89.62 101 THR A C 1
ATOM 759 O O . THR A 1 101 ? 10.710 -6.000 -27.560 1.00 89.62 101 THR A O 1
ATOM 762 N N . ALA A 1 102 ? 11.253 -4.544 -25.956 1.00 90.62 102 ALA A N 1
ATOM 763 C CA . ALA A 1 102 ? 12.638 -4.381 -26.397 1.00 90.62 102 ALA A CA 1
ATOM 764 C C . ALA A 1 102 ? 13.443 -5.686 -26.297 1.00 90.62 102 ALA A C 1
ATOM 766 O O . ALA A 1 102 ? 14.203 -5.997 -27.210 1.00 90.62 102 ALA A O 1
ATOM 767 N N . ILE A 1 103 ? 13.259 -6.456 -25.217 1.00 93.62 103 ILE A N 1
ATOM 768 C CA . ILE A 1 103 ? 13.897 -7.769 -25.052 1.00 93.62 103 ILE A CA 1
ATOM 769 C C . ILE A 1 103 ? 13.412 -8.741 -26.131 1.00 93.62 103 ILE A C 1
ATOM 771 O O . ILE A 1 103 ? 14.241 -9.333 -26.812 1.00 93.62 103 ILE A O 1
ATOM 775 N N . GLU A 1 104 ? 12.099 -8.838 -26.362 1.00 92.00 104 GLU A N 1
ATOM 776 C CA . GLU A 1 104 ? 11.530 -9.697 -27.414 1.00 92.00 104 GLU A CA 1
ATOM 777 C C . GLU A 1 104 ? 12.087 -9.348 -28.807 1.00 92.00 104 GLU A C 1
ATOM 779 O O . GLU A 1 104 ? 12.434 -10.232 -29.586 1.00 92.00 104 GLU A O 1
ATOM 784 N N . ARG A 1 105 ? 12.257 -8.053 -29.107 1.00 90.69 105 ARG A N 1
ATOM 785 C CA . ARG A 1 105 ? 12.861 -7.585 -30.366 1.00 90.69 105 ARG A CA 1
ATOM 786 C C . ARG A 1 105 ? 14.345 -7.917 -30.510 1.00 90.69 105 ARG A C 1
ATOM 788 O O . ARG A 1 105 ? 14.820 -8.023 -31.633 1.00 90.69 105 ARG A O 1
ATOM 795 N N . LEU A 1 106 ? 15.083 -8.057 -29.411 1.00 93.00 106 LEU A N 1
ATOM 796 C CA . LEU A 1 106 ? 16.491 -8.465 -29.445 1.00 93.00 106 LEU A CA 1
ATOM 797 C C . LEU A 1 106 ? 16.661 -9.982 -29.617 1.00 93.00 106 LEU A C 1
ATOM 799 O O . LEU A 1 106 ? 17.735 -10.439 -30.009 1.00 93.00 106 LEU A O 1
ATOM 803 N N . GLU A 1 107 ? 15.607 -10.760 -29.371 1.00 93.31 107 GLU A N 1
ATOM 804 C CA . GLU A 1 107 ? 15.594 -12.220 -29.482 1.00 93.31 107 GLU A CA 1
ATOM 805 C C . GLU A 1 107 ? 15.240 -12.707 -30.899 1.00 93.31 107 GLU A C 1
ATOM 807 O O . GLU A 1 107 ? 14.570 -13.725 -31.073 1.00 93.31 107 GLU A O 1
ATOM 812 N N . THR A 1 108 ? 15.721 -12.009 -31.932 1.00 92.12 108 THR A N 1
ATOM 813 C CA . THR A 1 108 ? 15.521 -12.401 -33.333 1.00 92.12 108 THR A CA 1
ATOM 814 C C . THR A 1 108 ? 16.750 -13.101 -33.938 1.00 92.12 108 THR A C 1
ATOM 816 O O . THR A 1 108 ? 17.889 -12.851 -33.509 1.00 92.12 108 THR A O 1
ATOM 819 N N . PRO A 1 109 ? 16.563 -13.994 -34.932 1.00 91.62 109 PRO A N 1
ATOM 820 C CA . PRO A 1 109 ? 17.658 -14.754 -35.543 1.00 91.62 109 PRO A CA 1
ATOM 821 C C . PRO A 1 109 ? 18.727 -13.865 -36.188 1.00 91.62 109 PRO A C 1
ATOM 823 O O . PRO A 1 109 ? 19.924 -14.124 -36.036 1.00 91.62 109 PRO A O 1
ATOM 826 N N . GLU A 1 110 ? 18.327 -12.765 -36.834 1.00 91.44 110 GLU A N 1
ATOM 827 C CA . GLU A 1 110 ? 19.259 -11.856 -37.508 1.00 91.44 110 GLU A CA 1
ATOM 828 C C . GLU A 1 110 ? 20.238 -11.159 -36.553 1.00 91.44 110 GLU A C 1
ATOM 830 O O . GLU A 1 110 ? 21.349 -10.799 -36.952 1.00 91.44 110 GLU A O 1
ATOM 835 N N . LEU A 1 111 ? 19.871 -11.049 -35.273 1.00 92.44 111 LEU A N 1
ATOM 836 C CA . LEU A 1 111 ? 20.705 -10.510 -34.198 1.00 92.44 111 LEU A CA 1
ATOM 837 C C . LEU A 1 111 ? 21.475 -11.594 -33.429 1.00 92.44 111 LEU A C 1
ATOM 839 O O . LEU A 1 111 ? 22.151 -11.293 -32.442 1.00 92.44 111 LEU A O 1
ATOM 843 N N . GLY A 1 112 ? 21.372 -12.862 -33.840 1.00 89.81 112 GLY A N 1
ATOM 844 C CA . GLY A 1 112 ? 21.920 -13.996 -33.094 1.00 89.81 112 GLY A CA 1
ATOM 845 C C . GLY A 1 112 ? 21.246 -14.173 -31.732 1.00 89.81 112 GLY A C 1
ATOM 846 O O . GLY A 1 112 ? 21.898 -14.600 -30.776 1.00 89.81 112 GLY A O 1
ATOM 847 N N . TYR A 1 113 ? 19.963 -13.799 -31.630 1.00 89.62 113 TYR A N 1
ATOM 848 C CA . TYR A 1 113 ? 19.143 -13.821 -30.413 1.00 89.62 113 TYR A CA 1
ATOM 849 C C . TYR A 1 113 ? 19.694 -12.995 -29.237 1.00 89.62 113 TYR A C 1
ATOM 851 O O . TYR A 1 113 ? 19.259 -13.196 -28.102 1.00 89.62 113 TYR A O 1
ATOM 859 N N . ALA A 1 114 ? 20.701 -12.143 -29.475 1.00 86.25 114 ALA A N 1
ATOM 860 C CA . ALA A 1 114 ? 21.434 -11.423 -28.432 1.00 86.25 114 ALA A CA 1
ATOM 861 C C . ALA A 1 114 ? 21.819 -12.327 -27.237 1.00 86.25 114 ALA A C 1
ATOM 863 O O . ALA A 1 114 ? 21.644 -11.953 -26.076 1.00 86.25 114 ALA A O 1
ATOM 864 N N . LYS A 1 115 ? 22.274 -13.556 -27.521 1.00 85.62 115 LYS A N 1
ATOM 865 C CA . LYS A 1 115 ? 22.780 -14.517 -26.523 1.00 85.62 115 LYS A CA 1
ATOM 866 C C . LYS A 1 115 ? 24.295 -14.401 -26.384 1.00 85.62 115 LYS A C 1
ATOM 868 O O . LYS A 1 115 ? 24.953 -13.935 -27.311 1.00 85.62 115 LYS A O 1
ATOM 873 N N . ASP A 1 116 ? 24.852 -14.916 -25.289 1.00 83.62 116 ASP A N 1
ATOM 874 C CA . ASP A 1 116 ? 26.301 -14.905 -25.007 1.00 83.62 116 ASP A CA 1
ATOM 875 C C . ASP A 1 116 ? 27.160 -15.557 -26.103 1.00 83.62 116 ASP A C 1
ATOM 877 O O . ASP A 1 116 ? 28.358 -15.300 -26.210 1.00 83.62 116 ASP A O 1
ATOM 881 N N . SER A 1 117 ? 26.569 -16.411 -26.939 1.00 87.50 117 SER A N 1
ATOM 882 C CA . SER A 1 117 ? 27.219 -16.984 -28.117 1.00 87.50 117 SER A CA 1
ATOM 883 C C . SER A 1 117 ? 26.209 -17.095 -29.265 1.00 87.50 117 SER A C 1
ATOM 885 O O . SER A 1 117 ? 25.181 -17.759 -29.090 1.00 87.50 117 SER A O 1
ATOM 887 N N . PRO A 1 118 ? 26.450 -16.452 -30.425 1.00 90.62 118 PRO A N 1
ATOM 888 C CA . PRO A 1 118 ? 25.543 -16.520 -31.558 1.00 90.62 118 PRO A CA 1
ATOM 889 C C . PRO A 1 118 ? 25.745 -17.828 -32.325 1.00 90.62 118 PRO A C 1
ATOM 891 O O . PRO A 1 118 ? 26.838 -18.395 -32.357 1.00 90.62 118 PRO A O 1
ATOM 894 N N . ASN A 1 119 ? 24.697 -18.291 -33.003 1.00 88.44 119 ASN A N 1
ATOM 895 C CA . ASN A 1 119 ? 24.853 -19.337 -34.002 1.00 88.44 119 ASN A CA 1
ATOM 896 C C . ASN A 1 119 ? 25.376 -18.717 -35.306 1.00 88.44 119 ASN A C 1
ATOM 898 O O . ASN A 1 119 ? 24.595 -18.277 -36.142 1.00 88.44 119 ASN A O 1
ATOM 902 N N . GLU A 1 120 ? 26.696 -18.703 -35.494 1.00 87.81 120 GLU A N 1
ATOM 903 C CA . GLU A 1 120 ? 27.325 -18.151 -36.706 1.00 87.81 120 GLU A CA 1
ATOM 904 C C . GLU A 1 120 ? 26.930 -18.892 -37.997 1.00 87.81 120 GLU A C 1
ATOM 906 O O . GLU A 1 120 ? 27.113 -18.367 -39.092 1.00 87.81 120 GLU A O 1
ATOM 911 N N . THR A 1 121 ? 26.383 -20.107 -37.880 1.00 89.25 121 THR A N 1
ATOM 912 C CA . THR A 1 121 ? 25.920 -20.904 -39.027 1.00 89.25 121 THR A CA 1
ATOM 913 C C . THR A 1 121 ? 24.464 -20.637 -39.410 1.00 89.25 121 THR A C 1
ATOM 915 O O . THR A 1 121 ? 23.985 -21.194 -40.398 1.00 89.25 121 THR A O 1
ATOM 918 N N . ASP A 1 122 ? 23.755 -19.801 -38.645 1.00 88.75 122 ASP A N 1
ATOM 919 C CA . ASP A 1 122 ? 22.364 -19.457 -38.918 1.00 88.75 122 ASP A CA 1
ATOM 920 C C . ASP A 1 122 ? 22.262 -18.646 -40.227 1.00 88.75 122 ASP A C 1
ATOM 922 O O . ASP A 1 122 ? 22.929 -17.615 -40.376 1.00 88.75 122 ASP A O 1
ATOM 926 N N . PRO A 1 123 ? 21.447 -19.090 -41.203 1.00 89.50 123 PRO A N 1
ATOM 927 C CA . PRO A 1 123 ? 21.291 -18.393 -42.471 1.00 89.50 123 PRO A CA 1
ATOM 928 C C . PRO A 1 123 ? 20.598 -17.035 -42.340 1.00 89.50 123 PRO A C 1
ATOM 930 O O . PRO A 1 123 ? 20.529 -16.332 -43.336 1.00 89.50 123 PRO A O 1
ATOM 933 N N . GLU A 1 124 ? 20.065 -16.643 -41.189 1.00 91.69 124 GLU A N 1
ATOM 934 C CA . GLU A 1 124 ? 19.486 -15.310 -40.991 1.00 91.69 124 GLU A CA 1
ATOM 935 C C . GLU A 1 124 ? 20.451 -14.353 -40.284 1.00 91.69 124 GLU A C 1
ATOM 937 O O . GLU A 1 124 ? 20.247 -13.141 -40.333 1.00 91.69 124 GLU A O 1
ATOM 942 N N . PHE A 1 125 ? 21.546 -14.866 -39.712 1.00 93.69 125 PHE A N 1
ATOM 943 C CA . PHE A 1 125 ? 22.503 -14.085 -38.937 1.00 93.69 125 PHE A CA 1
ATOM 944 C C . PHE A 1 125 ? 23.170 -12.984 -39.770 1.00 93.69 125 PHE A C 1
ATOM 946 O O . PHE A 1 125 ? 23.834 -13.254 -40.775 1.00 93.69 125 PHE A O 1
ATOM 953 N N . ALA A 1 126 ? 23.028 -11.734 -39.322 1.00 91.19 126 ALA A N 1
ATOM 954 C CA . ALA A 1 126 ? 23.599 -10.567 -39.996 1.00 91.19 126 ALA A CA 1
ATOM 955 C C . ALA A 1 126 ? 25.096 -10.360 -39.690 1.00 91.19 126 ALA A C 1
ATOM 957 O O . ALA A 1 126 ? 25.770 -9.582 -40.360 1.00 91.19 126 ALA A O 1
ATOM 958 N N . GLY A 1 127 ? 25.643 -11.061 -38.689 1.00 92.69 127 GLY A N 1
ATOM 959 C CA . GLY A 1 127 ? 27.076 -11.087 -38.397 1.00 92.69 127 GLY A CA 1
ATOM 960 C C . GLY A 1 127 ? 27.468 -10.561 -37.014 1.00 92.69 127 GLY A C 1
ATOM 961 O O . GLY A 1 127 ? 26.679 -9.998 -36.254 1.00 92.69 127 GLY A O 1
ATOM 962 N N . MET A 1 128 ? 28.751 -10.735 -36.686 1.00 93.56 128 MET A N 1
ATOM 963 C CA . MET A 1 128 ? 29.282 -10.507 -35.334 1.00 93.56 128 MET A CA 1
ATOM 964 C C . MET A 1 128 ? 29.207 -9.053 -34.855 1.00 93.56 128 MET A C 1
ATOM 966 O O . MET A 1 128 ? 29.048 -8.812 -33.660 1.00 93.56 128 MET A O 1
ATOM 970 N N . ALA A 1 129 ? 29.332 -8.070 -35.750 1.00 92.94 129 ALA A N 1
ATOM 971 C CA . ALA A 1 129 ? 29.246 -6.656 -35.371 1.00 92.94 129 ALA A CA 1
ATOM 972 C C . ALA A 1 129 ? 27.830 -6.283 -34.893 1.00 92.94 129 ALA A C 1
ATOM 974 O O . ALA A 1 129 ? 27.658 -5.643 -33.851 1.00 92.94 129 ALA A O 1
ATOM 975 N N . THR A 1 130 ? 26.823 -6.747 -35.628 1.00 93.19 130 THR A N 1
ATOM 976 C CA . THR A 1 130 ? 25.403 -6.582 -35.317 1.00 93.19 130 THR A CA 1
ATOM 977 C C . THR A 1 130 ? 25.046 -7.275 -34.003 1.00 93.19 130 THR A C 1
ATOM 979 O O . THR A 1 130 ? 24.472 -6.651 -33.111 1.00 93.19 130 THR A O 1
ATOM 982 N N . TRP A 1 131 ? 25.492 -8.520 -33.823 1.00 95.06 131 TRP A N 1
ATOM 983 C CA . TRP A 1 131 ? 25.323 -9.267 -32.575 1.00 95.06 131 TRP A CA 1
ATOM 984 C C . TRP A 1 131 ? 25.928 -8.564 -31.354 1.00 95.06 131 TRP A C 1
ATOM 986 O O . TRP A 1 131 ? 25.257 -8.420 -30.336 1.00 95.06 131 TRP A O 1
ATOM 996 N N . ARG A 1 132 ? 27.164 -8.051 -31.449 1.00 95.31 132 ARG A N 1
ATOM 997 C CA . ARG A 1 132 ? 27.789 -7.287 -30.348 1.00 95.31 132 ARG A CA 1
ATOM 998 C C . ARG A 1 132 ? 26.975 -6.051 -29.973 1.00 95.31 132 ARG A C 1
ATOM 1000 O O . ARG A 1 132 ? 26.868 -5.708 -28.796 1.00 95.31 132 ARG A O 1
ATOM 1007 N N . THR A 1 133 ? 26.397 -5.386 -30.970 1.00 95.44 133 THR A N 1
ATOM 1008 C CA . THR A 1 133 ? 25.522 -4.231 -30.745 1.00 95.44 133 THR A CA 1
ATOM 1009 C C . THR A 1 133 ? 24.249 -4.655 -30.017 1.00 95.44 133 THR A C 1
ATOM 1011 O O . THR A 1 133 ? 23.886 -4.030 -29.024 1.00 95.44 133 THR A O 1
ATOM 1014 N N . ALA A 1 134 ? 23.614 -5.745 -30.457 1.00 95.31 134 ALA A N 1
ATOM 1015 C CA . ALA A 1 134 ? 22.433 -6.311 -29.811 1.00 95.31 134 ALA A CA 1
ATOM 1016 C C . ALA A 1 134 ? 22.711 -6.719 -28.351 1.00 95.31 134 ALA A C 1
ATOM 1018 O O . ALA A 1 134 ? 21.941 -6.361 -27.464 1.00 95.31 134 ALA A O 1
ATOM 1019 N N . LEU A 1 135 ? 23.852 -7.366 -28.080 1.00 95.62 135 LEU A N 1
ATOM 1020 C CA . LEU A 1 135 ? 24.294 -7.691 -26.719 1.00 95.62 135 LEU A CA 1
ATOM 1021 C C . LEU A 1 135 ? 24.483 -6.454 -25.843 1.00 95.62 135 LEU A C 1
ATOM 1023 O O . LEU A 1 135 ? 24.060 -6.442 -24.693 1.00 95.62 135 LEU A O 1
ATOM 1027 N N . THR A 1 136 ? 25.094 -5.401 -26.384 1.00 96.06 136 THR A N 1
ATOM 1028 C CA . THR A 1 136 ? 25.301 -4.152 -25.635 1.00 96.06 136 THR A CA 1
ATOM 1029 C C . THR A 1 136 ? 23.963 -3.512 -25.251 1.00 96.06 136 THR A C 1
ATOM 1031 O O . THR A 1 136 ? 23.793 -3.032 -24.129 1.00 96.06 136 THR A O 1
ATOM 1034 N N . LEU A 1 137 ? 22.986 -3.529 -26.165 1.00 95.88 137 LEU A N 1
ATOM 1035 C CA . LEU A 1 137 ? 21.634 -3.036 -25.890 1.00 95.88 137 LEU A CA 1
ATOM 1036 C C . LEU A 1 137 ? 20.912 -3.912 -24.861 1.00 95.88 137 LEU A C 1
ATOM 1038 O O . LEU A 1 137 ? 20.265 -3.374 -23.964 1.00 95.88 137 LEU A O 1
ATOM 1042 N N . ARG A 1 138 ? 21.063 -5.240 -24.943 1.00 95.88 138 ARG A N 1
ATOM 1043 C CA . ARG A 1 138 ? 20.519 -6.174 -23.950 1.00 95.88 138 ARG A CA 1
ATOM 1044 C C . ARG A 1 138 ? 21.084 -5.904 -22.557 1.00 95.88 138 ARG A C 1
ATOM 1046 O O . ARG A 1 138 ? 20.303 -5.745 -21.627 1.00 95.88 138 ARG A O 1
ATOM 1053 N N . ALA 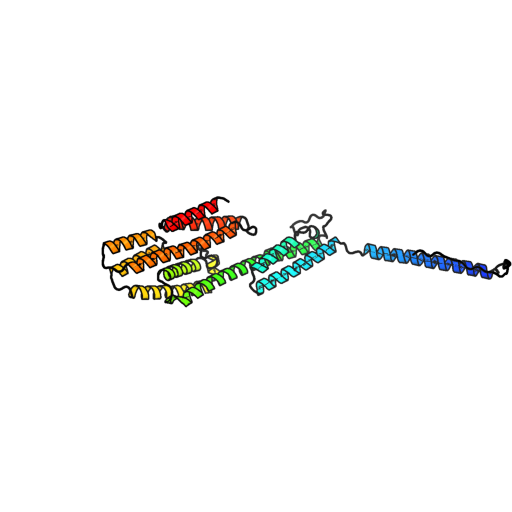A 1 139 ? 22.403 -5.768 -22.431 1.00 95.94 139 ALA A N 1
ATOM 1054 C CA . ALA A 1 139 ? 23.051 -5.431 -21.164 1.00 95.94 139 ALA A CA 1
ATOM 1055 C C . ALA A 1 139 ? 22.549 -4.084 -20.619 1.00 95.94 139 ALA A C 1
ATOM 1057 O O . ALA A 1 139 ? 22.220 -3.972 -19.447 1.00 95.94 139 ALA A O 1
ATOM 1058 N N . THR A 1 140 ? 22.372 -3.074 -21.477 1.00 95.75 140 THR A N 1
ATOM 1059 C CA . THR A 1 140 ? 21.782 -1.783 -21.065 1.00 95.75 140 THR A CA 1
ATOM 1060 C C . THR A 1 140 ? 20.365 -1.956 -20.500 1.00 95.75 140 THR A C 1
ATOM 1062 O O . THR A 1 140 ? 20.015 -1.373 -19.473 1.00 95.75 140 THR A O 1
ATOM 1065 N N . LEU A 1 141 ? 19.537 -2.774 -21.156 1.00 93.62 141 LEU A N 1
ATOM 1066 C CA . LEU A 1 141 ? 18.182 -3.076 -20.699 1.00 93.62 141 LEU A CA 1
ATOM 1067 C C . LEU A 1 141 ? 18.190 -3.829 -19.357 1.00 93.62 141 LEU A C 1
ATOM 1069 O O . LEU A 1 141 ? 17.431 -3.470 -18.457 1.00 93.62 141 LEU A O 1
ATOM 1073 N N . GLU A 1 142 ? 19.010 -4.871 -19.223 1.00 94.25 142 GLU A N 1
ATOM 1074 C CA . GLU A 1 142 ? 19.027 -5.767 -18.060 1.00 94.25 142 GLU A CA 1
ATOM 1075 C C . GLU A 1 142 ? 19.752 -5.173 -16.841 1.00 94.25 142 GLU A C 1
ATOM 1077 O O . GLU A 1 142 ? 19.223 -5.271 -15.731 1.00 94.25 142 GLU A O 1
ATOM 1082 N N . ASP A 1 143 ? 20.897 -4.520 -17.039 1.00 94.62 143 ASP A N 1
ATOM 1083 C CA . ASP A 1 143 ? 21.775 -4.073 -15.951 1.00 94.62 143 ASP A CA 1
ATOM 1084 C C . ASP A 1 143 ? 21.464 -2.646 -15.473 1.00 94.62 143 ASP A C 1
ATOM 1086 O O . ASP A 1 143 ? 21.588 -2.362 -14.282 1.00 94.62 143 ASP A O 1
ATOM 1090 N N . ASP A 1 144 ? 21.034 -1.744 -16.367 1.00 95.19 144 ASP A N 1
ATOM 1091 C CA . ASP A 1 144 ? 20.699 -0.354 -16.007 1.00 95.19 144 ASP A CA 1
ATOM 1092 C C . ASP A 1 144 ? 19.185 -0.123 -15.922 1.00 95.19 144 ASP A C 1
ATOM 1094 O O . ASP A 1 144 ? 18.652 0.294 -14.886 1.00 95.19 144 ASP A O 1
ATOM 1098 N N . LEU A 1 145 ? 18.452 -0.401 -17.004 1.00 93.88 145 LEU A N 1
ATOM 1099 C CA . LEU A 1 145 ? 17.055 0.029 -17.099 1.00 93.88 145 LEU A CA 1
ATOM 1100 C C . LEU A 1 145 ? 16.111 -0.814 -16.240 1.00 93.88 145 LEU A C 1
ATOM 1102 O O . LEU A 1 145 ? 15.224 -0.253 -15.594 1.00 93.88 145 LEU A O 1
ATOM 1106 N N . LYS A 1 146 ? 16.295 -2.136 -16.173 1.00 94.12 146 LYS A N 1
ATOM 1107 C CA . LYS A 1 146 ? 15.424 -3.023 -15.387 1.00 94.12 146 LYS A CA 1
ATOM 1108 C C . LYS A 1 146 ? 15.391 -2.648 -13.894 1.00 94.12 146 LYS A C 1
ATOM 1110 O O . LYS A 1 146 ? 14.283 -2.446 -13.390 1.00 94.12 146 LYS A O 1
ATOM 1115 N N . PRO A 1 147 ? 16.519 -2.462 -13.175 1.00 94.06 147 PRO A N 1
ATOM 1116 C CA . PRO A 1 147 ? 16.481 -1.998 -11.785 1.00 94.06 147 PRO A CA 1
ATOM 1117 C C . PRO A 1 147 ? 15.753 -0.658 -11.603 1.00 94.06 147 PRO A C 1
ATOM 1119 O O . PRO A 1 147 ? 15.016 -0.478 -10.631 1.00 94.06 147 PRO A O 1
ATOM 1122 N N . ARG A 1 148 ? 15.921 0.277 -12.550 1.00 95.44 148 ARG A N 1
ATOM 1123 C CA . ARG A 1 148 ? 15.276 1.601 -12.522 1.00 95.44 148 ARG A CA 1
ATOM 1124 C C . ARG A 1 148 ? 13.766 1.514 -12.741 1.00 95.44 148 ARG A C 1
ATOM 1126 O O . ARG A 1 148 ? 13.020 2.199 -12.045 1.00 95.44 148 ARG A O 1
ATOM 1133 N N . ILE A 1 149 ? 13.314 0.654 -13.655 1.00 91.25 149 ILE A N 1
ATOM 1134 C CA . ILE A 1 149 ? 11.892 0.351 -13.879 1.00 91.25 149 ILE A CA 1
ATOM 1135 C C . ILE A 1 149 ? 11.266 -0.231 -12.618 1.00 91.25 149 ILE A C 1
ATOM 1137 O O . ILE A 1 149 ? 10.228 0.252 -12.168 1.00 91.25 149 ILE A O 1
ATOM 1141 N N . GLU A 1 150 ? 11.907 -1.232 -12.019 1.00 90.94 150 GLU A N 1
ATOM 1142 C CA . GLU A 1 150 ? 11.384 -1.864 -10.809 1.00 90.94 150 GLU A CA 1
ATOM 1143 C C . GLU A 1 150 ? 11.339 -0.883 -9.632 1.00 90.94 150 GLU A C 1
ATOM 1145 O O . GLU A 1 150 ? 10.369 -0.876 -8.875 1.00 90.94 150 GLU A O 1
ATOM 1150 N N . ARG A 1 151 ? 12.327 0.013 -9.508 1.00 92.12 151 ARG A N 1
ATOM 1151 C CA . ARG A 1 151 ? 12.271 1.111 -8.534 1.00 92.12 151 ARG A CA 1
ATOM 1152 C C . ARG A 1 151 ? 11.104 2.063 -8.804 1.00 92.12 151 ARG A C 1
ATOM 1154 O O . ARG A 1 151 ? 10.344 2.340 -7.885 1.00 92.12 151 ARG A O 1
ATOM 1161 N N . ALA A 1 152 ? 10.915 2.507 -10.047 1.00 92.31 152 ALA A N 1
ATOM 1162 C CA . ALA A 1 152 ? 9.832 3.425 -10.406 1.00 92.31 152 ALA A CA 1
ATOM 1163 C C . ALA A 1 152 ? 8.438 2.838 -10.120 1.00 92.31 152 ALA A C 1
ATOM 1165 O O . ALA A 1 152 ? 7.542 3.558 -9.681 1.00 92.31 152 ALA A O 1
ATOM 1166 N N . LYS A 1 153 ? 8.251 1.527 -10.325 1.00 90.06 153 LYS A N 1
ATOM 1167 C CA . LYS A 1 153 ? 7.014 0.831 -9.936 1.00 90.06 153 LYS A CA 1
ATOM 1168 C C . LYS A 1 153 ? 6.804 0.849 -8.422 1.00 90.06 153 LYS A C 1
ATOM 1170 O O . LYS A 1 153 ? 5.710 1.174 -7.967 1.00 90.06 153 LYS A O 1
ATOM 1175 N N . ARG A 1 154 ? 7.847 0.552 -7.635 1.00 92.44 154 ARG A N 1
ATOM 1176 C CA . ARG A 1 154 ? 7.771 0.620 -6.164 1.00 92.44 154 ARG A CA 1
ATOM 1177 C C . ARG A 1 154 ? 7.446 2.032 -5.674 1.00 92.44 154 ARG A C 1
ATOM 1179 O O . ARG A 1 154 ? 6.590 2.173 -4.805 1.00 92.44 154 ARG A O 1
ATOM 1186 N N . ASP A 1 155 ? 8.060 3.056 -6.268 1.00 93.06 155 ASP A N 1
ATOM 1187 C CA . ASP A 1 155 ? 7.791 4.461 -5.942 1.00 93.06 155 ASP A CA 1
ATOM 1188 C C . ASP A 1 155 ? 6.316 4.825 -6.196 1.00 93.06 155 ASP A C 1
ATOM 1190 O O . ASP A 1 155 ? 5.699 5.519 -5.385 1.00 93.06 155 ASP A O 1
ATOM 1194 N N . ALA A 1 156 ? 5.733 4.342 -7.300 1.00 90.88 156 ALA A N 1
ATOM 1195 C CA . ALA A 1 156 ? 4.328 4.576 -7.633 1.00 90.88 156 ALA A CA 1
ATOM 1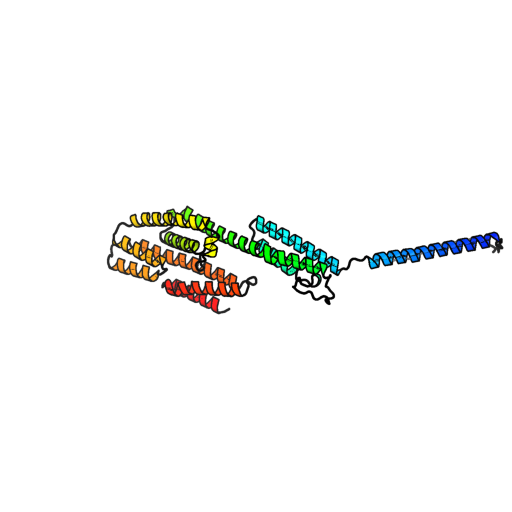196 C C . ALA A 1 156 ? 3.372 3.909 -6.629 1.00 90.88 156 ALA A C 1
ATOM 1198 O O . ALA A 1 156 ? 2.435 4.553 -6.154 1.00 90.88 156 ALA A O 1
ATOM 1199 N N . VAL A 1 157 ? 3.638 2.651 -6.258 1.00 92.00 157 VAL A N 1
ATOM 1200 C CA . VAL A 1 157 ? 2.849 1.926 -5.246 1.00 92.00 157 VAL A CA 1
ATOM 1201 C C . VAL A 1 157 ? 2.958 2.605 -3.877 1.00 92.00 157 VAL A C 1
ATOM 1203 O O . VAL A 1 157 ? 1.944 2.845 -3.224 1.00 92.00 157 VAL A O 1
ATOM 1206 N N . MET A 1 158 ? 4.168 2.988 -3.460 1.00 95.19 158 MET A N 1
ATOM 1207 C CA . MET A 1 158 ? 4.385 3.734 -2.217 1.00 95.19 158 MET A CA 1
ATOM 1208 C C . MET A 1 158 ? 3.596 5.050 -2.219 1.00 95.19 158 MET A C 1
ATOM 1210 O O . MET A 1 158 ? 2.885 5.337 -1.258 1.00 95.19 158 MET A O 1
ATOM 1214 N N . ALA A 1 159 ? 3.649 5.819 -3.311 1.00 94.75 159 ALA A N 1
ATOM 1215 C CA . ALA A 1 159 ? 2.904 7.071 -3.430 1.00 94.75 159 ALA A CA 1
ATOM 1216 C C . ALA A 1 159 ? 1.383 6.859 -3.334 1.00 94.75 159 ALA A C 1
ATOM 1218 O O . ALA A 1 159 ? 0.690 7.664 -2.711 1.00 94.75 159 ALA A O 1
ATOM 1219 N N . GLN A 1 160 ? 0.862 5.767 -3.901 1.00 94.62 160 GLN A N 1
ATOM 1220 C CA . GLN A 1 160 ? -0.547 5.401 -3.771 1.00 94.62 160 GLN A CA 1
ATOM 1221 C C . GLN A 1 160 ? -0.919 5.059 -2.321 1.00 94.62 160 GLN A C 1
ATOM 1223 O O . GLN A 1 160 ? -1.953 5.522 -1.835 1.00 94.62 160 GLN A O 1
ATOM 1228 N N . ASN A 1 161 ? -0.079 4.292 -1.620 1.00 95.50 161 ASN A N 1
ATOM 1229 C CA . ASN A 1 161 ? -0.292 3.960 -0.208 1.00 95.50 161 ASN A CA 1
ATOM 1230 C C . ASN A 1 161 ? -0.295 5.222 0.667 1.00 95.50 161 ASN A C 1
ATOM 1232 O O . ASN A 1 161 ? -1.194 5.396 1.491 1.00 95.50 161 ASN A O 1
ATOM 1236 N N . VAL A 1 162 ? 0.661 6.131 0.442 1.00 97.19 162 VAL A N 1
ATOM 1237 C CA . VAL A 1 162 ? 0.728 7.435 1.120 1.00 97.19 162 VAL A CA 1
ATOM 1238 C C . VAL A 1 162 ? -0.543 8.240 0.874 1.00 97.19 162 VAL A C 1
ATOM 1240 O O . VAL A 1 162 ? -1.177 8.662 1.835 1.00 97.19 162 VAL A O 1
ATOM 1243 N N . ALA A 1 163 ? -0.968 8.386 -0.384 1.00 96.75 163 ALA A N 1
ATOM 1244 C CA . ALA A 1 163 ? -2.179 9.132 -0.723 1.00 96.75 163 ALA A CA 1
ATOM 1245 C C . ALA A 1 163 ? -3.437 8.541 -0.060 1.00 96.75 163 ALA A C 1
ATOM 1247 O O . ALA A 1 163 ? -4.301 9.283 0.410 1.00 96.75 163 ALA A O 1
ATOM 1248 N N . GLY A 1 164 ? -3.533 7.209 0.015 1.00 94.94 164 GLY A N 1
ATOM 1249 C CA . GLY A 1 164 ? -4.631 6.524 0.697 1.00 94.94 164 GLY A CA 1
ATOM 1250 C C . GLY A 1 164 ? -4.661 6.786 2.205 1.00 94.94 164 GLY A C 1
ATOM 1251 O O . GLY A 1 164 ? -5.734 7.008 2.769 1.00 94.94 164 GLY A O 1
ATOM 1252 N N . LEU A 1 165 ? -3.499 6.795 2.865 1.00 96.56 165 LEU A N 1
ATOM 1253 C CA . LEU A 1 165 ? -3.405 7.133 4.286 1.00 96.56 165 LEU A CA 1
ATOM 1254 C C . LEU A 1 165 ? -3.651 8.626 4.535 1.00 96.56 165 LEU A C 1
ATOM 1256 O O . LEU A 1 165 ? -4.393 8.962 5.456 1.00 96.56 165 LEU A O 1
ATOM 1260 N N . ASP A 1 166 ? -3.091 9.512 3.709 1.00 97.19 166 ASP A N 1
ATOM 1261 C CA . ASP A 1 166 ? -3.294 10.963 3.795 1.00 97.19 166 ASP A CA 1
ATOM 1262 C C . ASP A 1 166 ? -4.778 11.330 3.733 1.00 97.19 166 ASP A C 1
ATOM 1264 O O . ASP A 1 166 ? -5.249 12.105 4.565 1.00 97.19 166 ASP A O 1
ATOM 1268 N N . ALA A 1 167 ? -5.530 10.721 2.811 1.00 95.88 167 ALA A N 1
ATOM 1269 C CA . ALA A 1 167 ? -6.974 10.921 2.713 1.00 95.88 167 ALA A CA 1
ATOM 1270 C C . ALA A 1 167 ? -7.691 10.565 4.027 1.00 95.88 167 ALA A C 1
ATOM 1272 O O . ALA A 1 167 ? -8.511 11.330 4.519 1.00 95.88 167 ALA A O 1
ATOM 1273 N N . ARG A 1 168 ? -7.327 9.446 4.663 1.00 94.50 168 ARG A N 1
ATOM 1274 C CA . ARG A 1 168 ? -7.941 9.027 5.936 1.00 94.50 168 ARG A CA 1
ATOM 1275 C C . ARG A 1 168 ? -7.532 9.899 7.119 1.00 94.50 168 ARG A C 1
ATOM 1277 O O . ARG A 1 168 ? -8.315 10.063 8.049 1.00 94.50 168 ARG A O 1
ATOM 1284 N N . PHE A 1 169 ? -6.318 10.447 7.106 1.00 95.94 169 PHE A N 1
ATOM 1285 C CA . PHE A 1 169 ? -5.887 11.415 8.115 1.00 95.94 169 PHE A CA 1
ATOM 1286 C C . PHE A 1 169 ? -6.583 12.769 7.962 1.00 95.94 169 PHE A C 1
ATOM 1288 O O . PHE A 1 169 ? -6.817 13.427 8.975 1.00 95.94 169 PHE A O 1
ATOM 1295 N N . ALA A 1 170 ? -6.926 13.183 6.738 1.00 95.38 170 ALA A N 1
ATOM 1296 C CA . ALA A 1 170 ? -7.703 14.401 6.515 1.00 95.38 170 ALA A CA 1
ATOM 1297 C C . ALA A 1 170 ? -9.074 14.328 7.212 1.00 95.38 170 ALA A C 1
ATOM 1299 O O . ALA A 1 170 ? -9.497 15.302 7.833 1.00 95.38 170 ALA A O 1
ATOM 1300 N N . ASP A 1 171 ? -9.683 13.140 7.224 1.00 94.75 171 ASP A N 1
ATOM 1301 C CA . ASP A 1 171 ? -11.008 12.892 7.802 1.00 94.75 171 ASP A CA 1
ATOM 1302 C C . ASP A 1 171 ? -10.950 12.331 9.239 1.00 94.75 171 ASP A C 1
ATOM 1304 O O . ASP A 1 171 ? -11.935 11.801 9.750 1.00 94.75 171 ASP A O 1
ATOM 1308 N N . LEU A 1 172 ? -9.808 12.448 9.937 1.00 94.69 172 LEU A N 1
ATOM 1309 C CA . LEU A 1 172 ? -9.562 11.793 11.236 1.00 94.69 172 LEU A CA 1
ATOM 1310 C C . LEU A 1 172 ? -10.659 12.059 12.286 1.00 94.69 172 LEU A C 1
ATOM 1312 O O . LEU A 1 172 ? -10.990 11.184 13.088 1.00 94.69 172 LEU A O 1
ATOM 1316 N N . ALA A 1 173 ? -11.218 13.271 12.302 1.00 91.81 173 ALA A N 1
ATOM 1317 C CA . ALA A 1 173 ? -12.266 13.660 13.244 1.00 91.81 173 ALA A CA 1
ATOM 1318 C C . ALA A 1 173 ? -13.644 13.057 12.916 1.00 91.81 173 ALA A C 1
ATOM 1320 O O . ALA A 1 173 ? -14.492 12.990 13.810 1.00 91.81 173 ALA A O 1
ATOM 1321 N N . GLU A 1 174 ? -13.855 12.648 11.665 1.00 93.44 174 GLU A N 1
ATOM 1322 C CA . GLU A 1 174 ? -15.113 12.115 11.132 1.00 93.44 174 GLU A CA 1
ATOM 1323 C C . GLU A 1 174 ? -15.165 10.587 11.165 1.00 93.44 174 GLU A C 1
ATOM 1325 O O . GLU A 1 174 ? -16.257 10.024 11.208 1.00 93.44 174 GLU A O 1
ATOM 1330 N N . LEU A 1 175 ? -14.003 9.924 11.204 1.00 93.25 175 LEU A N 1
ATOM 1331 C CA . LEU A 1 175 ? -13.918 8.468 11.322 1.00 93.25 175 LEU A CA 1
ATOM 1332 C C . LEU A 1 175 ? -14.685 7.968 12.550 1.00 93.25 175 LEU A C 1
ATOM 1334 O O . LEU A 1 175 ? -14.615 8.587 13.603 1.00 93.25 175 LEU A O 1
ATOM 1338 N N . ASP A 1 176 ? -15.370 6.835 12.499 1.00 90.81 176 ASP A N 1
ATOM 1339 C CA . ASP A 1 176 ? -15.882 6.188 13.715 1.00 90.81 176 ASP A CA 1
ATOM 1340 C C . ASP A 1 176 ? -14.746 5.492 14.510 1.00 90.81 176 ASP A C 1
ATOM 1342 O O . ASP A 1 176 ? -13.567 5.535 14.142 1.00 90.81 176 ASP A O 1
ATOM 1346 N N . ASP A 1 177 ? -15.066 4.912 15.670 1.00 88.94 177 ASP A N 1
ATOM 1347 C CA . ASP A 1 177 ? -14.057 4.274 16.531 1.00 88.94 177 ASP A CA 1
ATOM 1348 C C . ASP A 1 177 ? -13.438 3.029 15.880 1.00 88.94 177 ASP A C 1
ATOM 1350 O O . ASP A 1 177 ? -12.251 2.752 16.064 1.00 88.94 177 ASP A O 1
ATOM 1354 N N . ALA A 1 178 ? -14.212 2.302 15.073 1.00 88.19 178 ALA A N 1
ATOM 1355 C CA . ALA A 1 178 ? -13.732 1.139 14.343 1.00 88.19 178 ALA A CA 1
ATOM 1356 C C . ALA A 1 178 ? -12.737 1.551 13.250 1.00 88.19 178 ALA A C 1
ATOM 1358 O O . ALA A 1 178 ? -11.646 0.983 13.136 1.00 88.19 178 ALA A O 1
ATOM 1359 N N . GLN A 1 179 ? -13.081 2.584 12.486 1.00 92.69 179 GLN A N 1
ATOM 1360 C CA . GLN A 1 179 ? -12.268 3.161 11.425 1.00 92.69 179 GLN A CA 1
ATOM 1361 C C . GLN A 1 179 ? -10.959 3.758 11.950 1.00 92.69 179 GLN A C 1
ATOM 1363 O O . GLN A 1 179 ? -9.933 3.640 11.272 1.00 92.69 179 GLN A O 1
ATOM 1368 N N . LEU A 1 180 ? -10.960 4.341 13.155 1.00 93.50 180 LEU A N 1
ATOM 1369 C CA . LEU A 1 180 ? -9.738 4.794 13.827 1.00 93.50 180 LEU A CA 1
ATOM 1370 C C . LEU A 1 180 ? -8.802 3.638 14.180 1.00 93.50 180 LEU A C 1
ATOM 1372 O O . LEU A 1 180 ? -7.599 3.729 13.930 1.00 93.50 180 LEU A O 1
ATOM 1376 N N . VAL A 1 181 ? -9.333 2.542 14.732 1.00 91.88 181 VAL A N 1
ATOM 1377 C CA . VAL A 1 181 ? -8.514 1.362 15.057 1.00 91.88 181 VAL A CA 1
ATOM 1378 C C . VAL A 1 181 ? -7.959 0.712 13.788 1.00 91.88 181 VAL A C 1
ATOM 1380 O O . VAL A 1 181 ? -6.798 0.300 13.760 1.00 91.88 181 VAL A O 1
ATOM 1383 N N . LEU A 1 182 ? -8.756 0.666 12.717 1.00 92.25 182 LEU A N 1
ATOM 1384 C CA . LEU A 1 182 ? -8.292 0.228 11.401 1.00 92.25 182 LEU A CA 1
ATOM 1385 C C . LEU A 1 182 ? -7.174 1.130 10.870 1.00 92.25 182 LEU A C 1
ATOM 1387 O O . LEU A 1 182 ? -6.165 0.627 10.388 1.00 92.25 182 LEU A O 1
ATOM 1391 N N . LEU A 1 183 ? -7.318 2.453 10.983 1.00 95.06 183 LEU A N 1
ATOM 1392 C CA . LEU A 1 183 ? -6.296 3.397 10.527 1.00 95.06 183 LEU A CA 1
ATOM 1393 C C . LEU A 1 183 ? -4.989 3.211 11.300 1.00 95.06 183 LEU A C 1
ATOM 1395 O O . LEU A 1 183 ? -3.927 3.153 10.691 1.00 95.06 183 LEU A O 1
ATOM 1399 N N . GLU A 1 184 ? -5.057 3.053 12.623 1.00 94.44 184 GLU A N 1
ATOM 1400 C CA . GLU A 1 184 ? -3.883 2.769 13.458 1.00 94.44 184 GLU A CA 1
ATOM 1401 C C . GLU A 1 184 ? -3.128 1.529 12.970 1.00 94.44 184 GLU A C 1
ATOM 1403 O O . GLU A 1 184 ? -1.900 1.533 12.862 1.00 94.44 184 GLU A O 1
ATOM 1408 N N . LYS A 1 185 ? -3.873 0.471 12.644 1.00 92.06 185 LYS A N 1
ATOM 1409 C CA . LYS A 1 185 ? -3.315 -0.781 12.146 1.00 92.06 185 LYS A CA 1
ATOM 1410 C C . LYS A 1 185 ? -2.686 -0.627 10.765 1.00 92.06 185 LYS A C 1
ATOM 1412 O O . LYS A 1 185 ? -1.584 -1.126 10.551 1.00 92.06 185 LYS A O 1
ATOM 1417 N N . ASP A 1 186 ? -3.367 0.043 9.847 1.00 93.62 186 ASP A N 1
ATOM 1418 C CA . ASP A 1 186 ? -2.875 0.222 8.480 1.00 93.62 186 ASP A CA 1
ATOM 1419 C C . ASP A 1 186 ? -1.628 1.110 8.456 1.00 93.62 186 ASP A C 1
ATOM 1421 O O . ASP A 1 186 ? -0.681 0.827 7.723 1.00 93.62 186 ASP A O 1
ATOM 1425 N N . VAL A 1 187 ? -1.564 2.118 9.331 1.00 96.38 187 VAL A N 1
ATOM 1426 C CA . VAL A 1 187 ? -0.341 2.900 9.535 1.00 96.38 187 VAL A CA 1
ATOM 1427 C C . VAL A 1 187 ? 0.763 2.022 10.123 1.00 96.38 187 VAL A C 1
ATOM 1429 O O . VAL A 1 187 ? 1.879 2.064 9.623 1.00 96.38 187 VAL A O 1
ATOM 1432 N N . ALA A 1 188 ? 0.489 1.187 11.132 1.00 95.00 188 ALA A N 1
ATOM 1433 C CA . ALA A 1 188 ? 1.504 0.281 11.683 1.00 95.00 188 ALA A CA 1
ATOM 1434 C C . ALA A 1 188 ? 2.080 -0.671 10.617 1.00 95.00 188 ALA A C 1
ATOM 1436 O O . ALA A 1 188 ? 3.295 -0.813 10.510 1.00 95.00 188 ALA A O 1
ATOM 1437 N N . LYS A 1 189 ? 1.216 -1.245 9.774 1.00 93.81 189 LYS A N 1
ATOM 1438 C CA . LYS A 1 189 ? 1.608 -2.056 8.614 1.00 93.81 189 LYS A CA 1
ATOM 1439 C C . LYS A 1 189 ? 2.462 -1.280 7.609 1.00 93.81 189 LYS A C 1
ATOM 1441 O O . LYS A 1 189 ? 3.478 -1.786 7.143 1.00 93.81 189 LYS A O 1
ATOM 1446 N N . PHE A 1 190 ? 2.083 -0.041 7.299 1.00 96.44 190 PHE A N 1
ATOM 1447 C CA . PHE A 1 190 ? 2.858 0.829 6.412 1.00 96.44 190 PHE A CA 1
ATOM 1448 C C . PHE A 1 190 ? 4.254 1.134 6.977 1.00 96.44 190 PHE A C 1
ATOM 1450 O O . PHE A 1 190 ? 5.229 1.147 6.231 1.00 96.44 190 PHE A O 1
ATOM 1457 N N . LEU A 1 191 ? 4.367 1.341 8.293 1.00 96.56 191 LEU A N 1
ATOM 1458 C CA . LEU A 1 191 ? 5.656 1.556 8.958 1.00 96.56 191 LEU A CA 1
ATOM 1459 C C . LEU A 1 191 ? 6.562 0.316 8.903 1.00 96.56 191 LEU A C 1
ATOM 1461 O O . LEU A 1 191 ? 7.781 0.467 8.876 1.00 96.56 191 LEU A O 1
ATOM 1465 N N . ASP A 1 192 ? 5.982 -0.887 8.865 1.00 95.88 192 ASP A N 1
ATOM 1466 C CA . ASP A 1 192 ? 6.719 -2.143 8.693 1.00 95.88 192 ASP A CA 1
ATOM 1467 C C . ASP A 1 192 ? 7.103 -2.410 7.224 1.00 95.88 192 ASP A C 1
ATOM 1469 O O . ASP A 1 192 ? 8.162 -2.991 6.961 1.00 95.88 192 ASP A O 1
ATOM 1473 N N . ASN A 1 193 ? 6.258 -2.016 6.263 1.00 95.69 193 ASN A N 1
ATOM 1474 C CA . ASN A 1 193 ? 6.501 -2.165 4.826 1.00 95.69 193 ASN A CA 1
ATOM 1475 C C . ASN A 1 193 ? 5.726 -1.100 4.010 1.00 95.69 193 ASN A C 1
ATOM 1477 O O . ASN A 1 193 ? 4.540 -1.279 3.729 1.00 95.69 193 ASN A O 1
ATOM 1481 N N . PRO A 1 194 ? 6.368 0.002 3.571 1.00 96.12 194 PRO A N 1
ATOM 1482 C CA . PRO A 1 194 ? 5.660 1.127 2.944 1.00 96.12 194 PRO A CA 1
ATOM 1483 C C . PRO A 1 194 ? 5.165 0.849 1.513 1.00 96.12 194 PRO A C 1
ATOM 1485 O O . PRO A 1 194 ? 4.291 1.555 1.004 1.00 96.12 194 PRO A O 1
ATOM 1488 N N . VAL A 1 195 ? 5.711 -0.175 0.847 1.00 93.50 195 VAL A N 1
ATOM 1489 C CA . VAL A 1 195 ? 5.324 -0.559 -0.524 1.00 93.50 195 VAL A CA 1
ATOM 1490 C C . VAL A 1 195 ? 4.239 -1.635 -0.497 1.00 93.50 195 VAL A C 1
ATOM 1492 O O . VAL A 1 195 ? 3.254 -1.534 -1.220 1.00 93.50 195 VAL A O 1
ATOM 1495 N N . GLU A 1 196 ? 4.367 -2.637 0.374 1.00 89.62 196 GLU A N 1
ATOM 1496 C CA . GLU A 1 196 ? 3.377 -3.709 0.531 1.00 89.62 196 GLU A CA 1
ATOM 1497 C C . GLU A 1 196 ? 3.010 -3.872 2.017 1.00 89.62 196 GLU A C 1
ATOM 1499 O O . GLU A 1 196 ? 3.491 -4.800 2.666 1.00 89.62 196 GLU A O 1
ATOM 1504 N N . PRO A 1 197 ? 2.142 -3.007 2.575 1.00 89.19 197 PRO A N 1
ATOM 1505 C CA . PRO A 1 197 ? 1.817 -3.009 4.009 1.00 89.19 197 PRO A CA 1
ATOM 1506 C C . PRO A 1 197 ? 1.267 -4.347 4.535 1.00 89.19 197 PRO A C 1
ATOM 1508 O O . PRO A 1 197 ? 1.386 -4.679 5.708 1.00 89.19 197 PRO A O 1
ATOM 1511 N N . GLU A 1 198 ? 0.652 -5.142 3.664 1.00 84.06 198 GLU A N 1
ATOM 1512 C CA . GLU A 1 198 ? 0.068 -6.445 4.002 1.00 84.06 198 GLU A CA 1
ATOM 1513 C C . GLU A 1 198 ? 1.087 -7.606 3.966 1.00 84.06 198 GLU A C 1
ATOM 1515 O O . GLU A 1 198 ? 0.784 -8.737 4.371 1.00 84.06 198 GLU A O 1
ATOM 1520 N N . ALA A 1 199 ? 2.300 -7.351 3.468 1.00 81.06 199 ALA A N 1
ATOM 1521 C CA . ALA A 1 199 ? 3.409 -8.289 3.546 1.00 81.06 199 ALA A CA 1
ATOM 1522 C C . ALA A 1 199 ? 4.045 -8.270 4.949 1.00 81.06 199 ALA A C 1
ATOM 1524 O O . ALA A 1 199 ? 3.657 -7.517 5.839 1.00 81.06 199 ALA A O 1
ATOM 1525 N N . SER A 1 200 ? 5.023 -9.147 5.178 1.00 79.12 200 SER A N 1
ATOM 1526 C CA . SER A 1 200 ? 5.841 -9.058 6.390 1.00 79.12 200 SER A CA 1
ATOM 1527 C C . SER A 1 200 ? 6.709 -7.796 6.370 1.00 79.12 200 SER A C 1
ATOM 1529 O O . SER A 1 200 ? 6.978 -7.229 5.307 1.00 79.12 200 SER A O 1
ATOM 1531 N N . ARG A 1 201 ? 7.186 -7.400 7.555 1.00 88.06 201 ARG A N 1
ATOM 1532 C CA . ARG A 1 201 ? 8.154 -6.314 7.724 1.00 88.06 201 ARG A CA 1
ATOM 1533 C C . ARG A 1 201 ? 9.351 -6.484 6.788 1.00 88.06 201 ARG A C 1
ATOM 1535 O O . ARG A 1 201 ? 9.918 -7.574 6.704 1.00 88.06 201 ARG A O 1
ATOM 1542 N N . ASP A 1 202 ? 9.738 -5.390 6.140 1.00 89.88 202 ASP A N 1
ATOM 1543 C CA . ASP A 1 202 ? 10.850 -5.328 5.193 1.00 89.88 202 ASP A CA 1
ATOM 1544 C C . ASP A 1 202 ? 11.740 -4.118 5.514 1.00 89.88 202 ASP A C 1
ATOM 1546 O O . ASP A 1 202 ? 11.422 -2.967 5.209 1.00 89.88 202 ASP A O 1
ATOM 1550 N N . GLU A 1 203 ? 12.876 -4.383 6.161 1.00 93.31 203 GLU A N 1
ATOM 1551 C CA . GLU A 1 203 ? 13.804 -3.338 6.605 1.00 93.31 203 GLU A CA 1
ATOM 1552 C C . GLU A 1 203 ? 14.546 -2.652 5.455 1.00 93.31 203 GLU A C 1
ATOM 1554 O O . GLU A 1 203 ? 15.059 -1.545 5.628 1.00 93.31 203 GLU A O 1
ATOM 1559 N N . GLU A 1 204 ? 14.661 -3.293 4.293 1.00 92.12 204 GLU A N 1
ATOM 1560 C CA . GLU A 1 204 ? 15.235 -2.661 3.106 1.00 92.12 204 GLU A CA 1
ATOM 1561 C C . GLU A 1 204 ? 14.271 -1.602 2.577 1.00 92.12 204 GLU A C 1
ATOM 1563 O O . GLU A 1 204 ? 14.642 -0.434 2.464 1.00 92.12 204 GLU A O 1
ATOM 1568 N N . ARG A 1 205 ? 12.994 -1.962 2.410 1.00 90.19 205 ARG A N 1
ATOM 1569 C CA . ARG A 1 205 ? 11.965 -1.013 1.959 1.00 90.19 205 ARG A CA 1
ATOM 1570 C C . ARG A 1 205 ? 11.766 0.142 2.931 1.00 90.19 205 ARG A C 1
ATOM 1572 O O . ARG A 1 205 ? 11.611 1.278 2.502 1.00 90.19 205 ARG A O 1
ATOM 1579 N N . VAL A 1 206 ? 11.804 -0.107 4.238 1.00 94.31 206 VAL A N 1
ATOM 1580 C CA . VAL A 1 206 ? 11.731 0.979 5.231 1.00 94.31 206 VAL A CA 1
ATOM 1581 C C . VAL A 1 206 ? 12.906 1.957 5.082 1.00 94.31 206 VAL A C 1
ATOM 1583 O O . VAL A 1 206 ? 12.714 3.170 5.182 1.00 94.31 206 VAL A O 1
ATOM 1586 N N . ARG A 1 207 ? 14.116 1.454 4.797 1.00 95.31 207 ARG A N 1
ATOM 1587 C CA . ARG A 1 207 ? 15.309 2.288 4.571 1.00 95.31 207 ARG A CA 1
ATOM 1588 C C . ARG A 1 207 ? 15.263 3.068 3.258 1.00 95.31 207 ARG A C 1
ATOM 1590 O O . ARG A 1 207 ? 15.850 4.146 3.206 1.00 95.31 207 ARG A O 1
ATOM 1597 N N . ASP A 1 208 ? 14.559 2.567 2.248 1.00 94.12 208 ASP A N 1
ATOM 1598 C CA . ASP A 1 208 ? 14.380 3.255 0.964 1.00 94.12 208 ASP A CA 1
ATOM 1599 C C . ASP A 1 208 ? 13.452 4.484 1.062 1.00 94.12 208 ASP A C 1
ATOM 1601 O O . ASP A 1 208 ? 13.616 5.436 0.294 1.00 94.12 208 ASP A O 1
ATOM 1605 N N . TYR A 1 209 ? 12.519 4.511 2.029 1.00 96.50 209 TYR A N 1
ATOM 1606 C CA . TYR A 1 209 ? 11.507 5.575 2.183 1.00 96.50 209 TYR A CA 1
ATOM 1607 C C . TYR A 1 209 ? 11.480 6.220 3.587 1.00 96.50 209 TYR A C 1
ATOM 1609 O O . TYR A 1 209 ? 10.422 6.307 4.222 1.00 96.50 209 TYR A O 1
ATOM 1617 N N . PRO A 1 210 ? 12.615 6.728 4.104 1.00 96.38 210 PRO A N 1
ATOM 1618 C CA . PRO A 1 210 ? 12.717 7.165 5.496 1.00 96.38 210 PRO A CA 1
ATOM 1619 C C . PRO A 1 210 ? 11.860 8.400 5.796 1.00 96.38 210 PRO A C 1
ATOM 1621 O O . PRO A 1 210 ? 11.402 8.572 6.921 1.00 96.38 210 PRO A O 1
ATOM 1624 N N . VAL A 1 211 ? 11.629 9.273 4.809 1.00 96.69 211 VAL A N 1
ATOM 1625 C CA . VAL A 1 211 ? 10.837 10.500 4.993 1.00 96.69 211 VAL A CA 1
ATOM 1626 C C . VAL A 1 211 ? 9.376 10.153 5.277 1.00 96.69 211 VAL A C 1
ATOM 1628 O O . VAL A 1 211 ? 8.819 10.621 6.266 1.00 96.69 211 VAL A O 1
ATOM 1631 N N . GLN A 1 212 ? 8.779 9.297 4.447 1.00 97.00 212 GLN A N 1
ATOM 1632 C CA . GLN A 1 212 ? 7.380 8.892 4.561 1.00 97.00 212 GLN A CA 1
ATOM 1633 C C . GLN A 1 212 ? 7.145 8.060 5.823 1.00 97.00 212 GLN A C 1
ATOM 1635 O O . GLN A 1 212 ? 6.185 8.306 6.549 1.00 97.00 212 GLN A O 1
ATOM 1640 N N . VAL A 1 213 ? 8.046 7.120 6.127 1.00 96.81 213 VAL A N 1
ATOM 1641 C CA . VAL A 1 213 ? 7.960 6.313 7.354 1.00 96.81 213 VAL A CA 1
ATOM 1642 C C . VAL A 1 213 ? 8.025 7.205 8.597 1.00 96.81 213 VAL A C 1
ATOM 1644 O O . VAL A 1 213 ? 7.205 7.060 9.503 1.00 96.81 213 VAL A O 1
ATOM 1647 N N . ASN A 1 214 ? 8.945 8.174 8.643 1.00 96.06 214 ASN A N 1
ATOM 1648 C CA . ASN A 1 214 ? 9.050 9.082 9.787 1.00 96.06 214 ASN A CA 1
ATOM 1649 C C . ASN A 1 214 ? 7.823 9.992 9.936 1.00 96.06 214 ASN A C 1
ATOM 1651 O O . ASN A 1 214 ? 7.358 10.188 11.059 1.00 96.06 214 ASN A O 1
ATOM 1655 N N . ASP A 1 215 ? 7.288 10.525 8.835 1.00 96.31 215 ASP A N 1
ATOM 1656 C CA . ASP A 1 215 ? 6.083 11.365 8.851 1.00 96.31 215 ASP A CA 1
ATOM 1657 C C . ASP A 1 215 ? 4.878 10.598 9.420 1.00 96.31 215 ASP A C 1
ATOM 1659 O O . ASP A 1 215 ? 4.284 11.005 10.422 1.00 96.31 215 ASP A O 1
ATOM 1663 N N . PHE A 1 216 ? 4.577 9.410 8.885 1.00 96.88 216 PHE A N 1
ATOM 1664 C CA . PHE A 1 216 ? 3.488 8.581 9.414 1.00 96.88 216 PHE A CA 1
ATOM 1665 C C . PHE A 1 216 ? 3.742 8.091 10.846 1.00 96.88 216 PHE A C 1
ATOM 1667 O O . PHE A 1 216 ? 2.803 7.987 11.641 1.00 96.88 216 PHE A O 1
ATOM 1674 N N . GLY A 1 217 ? 5.007 7.877 11.219 1.00 94.94 217 GLY A N 1
ATOM 1675 C CA . GLY A 1 217 ? 5.399 7.582 12.595 1.00 94.94 217 GLY A CA 1
ATOM 1676 C C . GLY A 1 217 ? 5.023 8.705 13.567 1.00 94.94 217 GLY A C 1
ATOM 1677 O O . GLY A 1 217 ? 4.540 8.432 14.667 1.00 94.94 217 GLY A O 1
ATOM 1678 N N . GLN A 1 218 ? 5.167 9.968 13.157 1.00 94.69 218 GLN A N 1
ATOM 1679 C CA . GLN A 1 218 ? 4.749 11.124 13.958 1.00 94.69 218 GLN A CA 1
ATOM 1680 C C . GLN A 1 218 ? 3.223 11.259 14.007 1.00 94.69 218 GLN A C 1
ATOM 1682 O O . GLN A 1 218 ? 2.652 11.455 15.088 1.00 94.69 218 GLN A O 1
ATOM 1687 N N . ARG A 1 219 ? 2.550 11.079 12.862 1.00 95.31 219 ARG A N 1
ATOM 1688 C CA . ARG A 1 219 ? 1.083 11.169 12.741 1.00 95.31 219 ARG A CA 1
ATOM 1689 C C . ARG A 1 219 ? 0.333 10.098 13.533 1.00 95.31 219 ARG A C 1
ATOM 1691 O O . ARG A 1 219 ? -0.809 10.327 13.925 1.00 95.31 219 ARG A O 1
ATOM 1698 N N . MET A 1 220 ? 0.981 8.985 13.880 1.00 94.56 220 MET A N 1
ATOM 1699 C CA . MET A 1 220 ? 0.452 8.003 14.838 1.00 94.56 220 MET A CA 1
ATOM 1700 C C . MET A 1 220 ? 0.012 8.646 16.170 1.00 94.56 220 MET A C 1
ATOM 1702 O O . MET A 1 220 ? -0.927 8.180 16.817 1.00 94.56 220 MET A O 1
ATOM 1706 N N . THR A 1 221 ? 0.651 9.745 16.582 1.00 92.88 221 THR A N 1
ATOM 1707 C CA . THR A 1 221 ? 0.263 10.495 17.789 1.00 92.88 221 THR A CA 1
ATOM 1708 C C . THR A 1 221 ? -1.127 11.119 17.654 1.00 92.88 221 THR A C 1
ATOM 1710 O O . THR A 1 221 ? -1.901 11.064 18.605 1.00 92.88 221 THR 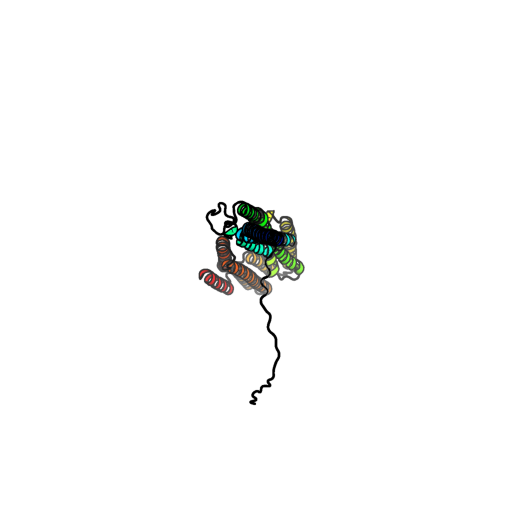A O 1
ATOM 1713 N N . ALA A 1 222 ? -1.496 11.610 16.467 1.00 94.38 222 ALA A N 1
ATOM 1714 C CA . ALA A 1 222 ? -2.814 12.199 16.229 1.00 94.38 222 ALA A CA 1
ATOM 1715 C C . ALA A 1 222 ? -3.944 11.171 16.414 1.00 94.38 222 ALA A C 1
ATOM 1717 O O . ALA A 1 222 ? -4.966 11.476 17.026 1.00 94.38 222 ALA A O 1
ATOM 1718 N N . ILE A 1 223 ? -3.731 9.923 15.974 1.00 94.19 223 ILE A N 1
ATOM 1719 C CA . ILE A 1 223 ? -4.680 8.819 16.205 1.00 94.19 223 ILE A CA 1
ATOM 1720 C C . ILE A 1 223 ? -4.850 8.566 17.709 1.00 94.19 223 ILE A C 1
ATOM 1722 O O . ILE A 1 223 ? -5.968 8.397 18.203 1.00 94.19 223 ILE A O 1
ATOM 1726 N N . ARG A 1 224 ? -3.742 8.561 18.463 1.00 91.88 224 ARG A N 1
ATOM 1727 C CA . ARG A 1 224 ? -3.762 8.344 19.919 1.00 91.88 224 ARG A CA 1
ATOM 1728 C C . ARG A 1 224 ? -4.489 9.466 20.653 1.00 91.88 224 ARG A C 1
ATOM 1730 O O . ARG A 1 224 ? -5.271 9.180 21.562 1.00 91.88 224 ARG A O 1
ATOM 1737 N N . ASP A 1 225 ? -4.258 10.713 20.259 1.00 93.38 225 ASP A N 1
ATOM 1738 C CA . ASP A 1 225 ? -4.910 11.878 20.858 1.00 93.38 225 ASP A CA 1
ATOM 1739 C C . ASP A 1 225 ? -6.418 11.874 20.595 1.00 93.38 225 ASP A C 1
ATOM 1741 O O . ASP A 1 225 ? -7.206 12.078 21.525 1.00 93.38 225 ASP A O 1
ATOM 1745 N N . GLU A 1 226 ? -6.838 11.541 19.374 1.00 94.50 226 GLU A N 1
ATOM 1746 C CA . GLU A 1 226 ? -8.258 11.411 19.046 1.00 94.50 226 GLU A CA 1
ATOM 1747 C C . GLU A 1 226 ? -8.906 10.244 19.808 1.00 94.50 226 GLU A C 1
ATOM 1749 O O . GLU A 1 226 ? -9.955 10.412 20.434 1.00 94.50 226 GLU A O 1
ATOM 1754 N N . THR A 1 227 ? -8.239 9.089 19.879 1.00 90.94 227 THR A N 1
ATOM 1755 C CA . THR A 1 227 ? -8.700 7.940 20.681 1.00 90.94 227 THR A CA 1
ATOM 1756 C C . THR A 1 227 ? -8.893 8.330 22.150 1.00 90.94 227 THR A C 1
ATOM 1758 O O . THR A 1 227 ? -9.897 7.985 22.780 1.00 90.94 227 THR A O 1
ATOM 1761 N N . LYS A 1 228 ? -7.947 9.092 22.716 1.00 90.38 228 LYS A N 1
ATOM 1762 C CA . LYS A 1 228 ? -8.030 9.599 24.091 1.00 90.38 228 LYS A CA 1
ATOM 1763 C C . LYS A 1 228 ? -9.209 10.556 24.262 1.00 90.38 228 LYS A C 1
ATOM 1765 O O . LYS A 1 228 ? -9.936 10.444 25.253 1.00 90.38 228 LYS A O 1
ATOM 1770 N N . ARG A 1 229 ? -9.426 11.461 23.301 1.00 90.62 229 ARG A N 1
ATOM 1771 C CA . ARG A 1 229 ? -10.565 12.391 23.289 1.00 90.62 229 ARG A CA 1
ATOM 1772 C C . ARG A 1 229 ? -11.895 11.642 23.333 1.00 90.62 229 ARG A C 1
ATOM 1774 O O . ARG A 1 229 ? -12.785 12.038 24.081 1.00 90.62 229 ARG A O 1
ATOM 1781 N N . ARG A 1 230 ? -12.031 10.558 22.569 1.00 87.62 230 ARG A N 1
ATOM 1782 C CA . ARG A 1 230 ? -13.268 9.761 22.509 1.00 87.62 230 ARG A CA 1
ATOM 1783 C C . ARG A 1 230 ? -13.499 8.932 23.749 1.00 87.62 230 ARG A C 1
ATOM 1785 O O . ARG A 1 230 ? -14.592 8.977 24.304 1.00 87.62 230 ARG A O 1
ATOM 1792 N N . ARG A 1 231 ? -12.453 8.287 24.265 1.00 86.69 231 ARG A N 1
ATOM 1793 C CA . ARG A 1 231 ? -12.527 7.586 25.549 1.00 86.69 231 ARG A CA 1
ATOM 1794 C C . ARG A 1 231 ? -12.992 8.512 26.678 1.00 86.69 231 ARG A C 1
ATOM 1796 O O . ARG A 1 231 ? -13.763 8.083 27.525 1.00 86.69 231 ARG A O 1
ATOM 1803 N N . ALA A 1 232 ? -12.582 9.782 26.672 1.00 87.19 232 ALA A N 1
ATOM 1804 C CA . ALA A 1 232 ? -13.038 10.768 27.656 1.00 87.19 232 ALA A CA 1
ATOM 1805 C C . ALA A 1 232 ? -14.534 11.131 27.538 1.00 87.19 232 ALA A C 1
ATOM 1807 O O . ALA A 1 232 ? -15.105 11.641 28.498 1.00 87.19 232 ALA A O 1
ATOM 1808 N N . ARG A 1 233 ? -15.185 10.867 26.394 1.00 86.44 233 ARG A N 1
ATOM 1809 C CA . ARG A 1 233 ? -16.639 11.049 26.212 1.00 86.44 233 ARG A CA 1
ATOM 1810 C C . ARG A 1 233 ? -17.462 9.899 26.788 1.00 86.44 233 ARG A C 1
ATOM 1812 O O . ARG A 1 233 ? -18.678 10.027 26.894 1.00 86.44 233 ARG A O 1
ATOM 1819 N N . VAL A 1 234 ? -16.820 8.787 27.131 1.00 85.44 234 VAL A N 1
ATOM 1820 C CA . VAL A 1 234 ? -17.478 7.628 27.725 1.00 85.44 234 VAL A CA 1
ATOM 1821 C C . VAL A 1 234 ? -17.764 7.917 29.199 1.00 85.44 234 VAL A C 1
ATOM 1823 O O . VAL A 1 234 ? -16.844 8.128 29.994 1.00 85.44 234 VAL A O 1
ATOM 1826 N N . THR A 1 235 ? -19.048 7.965 29.556 1.00 81.62 235 THR A N 1
ATOM 1827 C CA . THR A 1 235 ? -19.516 8.578 30.809 1.00 81.62 235 THR A CA 1
ATOM 1828 C C . THR A 1 235 ? -19.485 7.651 32.018 1.00 81.62 235 THR A C 1
ATOM 1830 O O . THR A 1 235 ? -19.335 8.138 33.138 1.00 81.62 235 THR A O 1
ATOM 1833 N N . SER A 1 236 ? -19.617 6.335 31.826 1.00 87.69 236 SER A N 1
ATOM 1834 C CA . SER A 1 236 ? -19.681 5.367 32.930 1.00 87.69 236 SER A CA 1
ATOM 1835 C C . SER A 1 236 ? -18.457 4.444 32.979 1.00 87.69 236 SER A C 1
ATOM 1837 O O . SER A 1 236 ? -17.827 4.160 31.959 1.00 87.69 236 SER A O 1
ATOM 1839 N N . LEU A 1 237 ? -18.111 3.954 34.178 1.00 89.44 237 LEU A N 1
ATOM 1840 C CA . LEU A 1 237 ? -16.999 3.011 34.365 1.00 89.44 237 LEU A CA 1
ATOM 1841 C C . LEU A 1 237 ? -17.174 1.709 33.555 1.00 89.44 237 LEU A C 1
ATOM 1843 O O . LEU A 1 237 ? -16.211 1.324 32.890 1.00 89.44 237 LEU A O 1
ATOM 1847 N N . PRO A 1 238 ? -18.360 1.058 33.529 1.00 91.25 238 PRO A N 1
ATOM 1848 C CA . PRO A 1 238 ? -18.562 -0.142 32.716 1.00 91.25 238 PRO A CA 1
ATOM 1849 C C . PRO A 1 238 ? -18.365 0.105 31.219 1.00 91.25 238 PRO A C 1
ATOM 1851 O O . PRO A 1 238 ? -17.782 -0.731 30.532 1.00 91.25 238 PRO A O 1
ATOM 1854 N N . GLU A 1 239 ? -18.800 1.260 30.705 1.00 93.06 239 GLU A N 1
ATOM 1855 C CA . GLU A 1 239 ? -18.569 1.612 29.302 1.00 93.06 239 GLU A CA 1
ATOM 1856 C C . GLU A 1 239 ? -17.076 1.843 29.019 1.00 93.06 239 GLU A C 1
ATOM 1858 O O . GLU A 1 239 ? -16.573 1.397 27.990 1.00 93.06 239 GLU A O 1
ATOM 1863 N N . GLN A 1 240 ? -16.337 2.497 29.926 1.00 91.81 240 GLN A N 1
ATOM 1864 C CA . GLN A 1 240 ? -14.892 2.710 29.760 1.00 91.81 240 GLN A CA 1
ATOM 1865 C C . GLN A 1 240 ? -14.108 1.392 29.783 1.00 91.81 240 GLN A C 1
ATOM 1867 O O . GLN A 1 240 ? -13.145 1.237 29.023 1.00 91.81 240 GLN A O 1
ATOM 1872 N N . GLU A 1 241 ? -14.506 0.453 30.646 1.00 92.94 241 GLU A N 1
ATOM 1873 C CA . GLU A 1 241 ? -13.935 -0.894 30.708 1.00 92.94 241 GLU A CA 1
ATOM 1874 C C . GLU A 1 241 ? -14.226 -1.668 29.418 1.00 92.94 241 GLU A C 1
ATOM 1876 O O . GLU A 1 241 ? -13.295 -2.156 28.771 1.00 92.94 241 GLU A O 1
ATOM 1881 N N . ALA A 1 242 ? -15.496 -1.712 29.000 1.00 94.25 242 ALA A N 1
ATOM 1882 C CA . ALA A 1 242 ? -15.915 -2.359 27.761 1.00 94.25 242 ALA A CA 1
ATOM 1883 C C . ALA A 1 242 ? -15.162 -1.791 26.551 1.00 94.25 242 ALA A C 1
ATOM 1885 O O . ALA A 1 242 ? -14.631 -2.555 25.748 1.00 94.25 242 ALA A O 1
ATOM 1886 N N . TYR A 1 243 ? -15.042 -0.464 26.459 1.00 93.69 243 TYR A N 1
ATOM 1887 C CA . TYR A 1 243 ? -14.326 0.212 25.381 1.00 93.69 243 TYR A CA 1
ATOM 1888 C C . TYR A 1 243 ? -12.844 -0.183 25.348 1.00 93.69 243 TYR A C 1
ATOM 1890 O O . TYR A 1 243 ? -12.315 -0.544 24.294 1.00 93.69 243 TYR A O 1
ATOM 1898 N N . GLY A 1 244 ? -12.164 -0.152 26.500 1.00 92.31 244 GLY A N 1
ATOM 1899 C CA . GLY A 1 244 ? -10.741 -0.487 26.590 1.00 92.31 244 GLY A CA 1
ATOM 1900 C C . GLY A 1 244 ? -10.442 -1.936 26.196 1.00 92.31 244 GLY A C 1
ATOM 1901 O O . GLY A 1 244 ? -9.493 -2.194 25.445 1.00 92.31 244 GLY A O 1
ATOM 1902 N N . VAL A 1 245 ? -11.268 -2.879 26.659 1.00 94.12 245 VAL A N 1
ATOM 1903 C CA . VAL A 1 245 ? -11.105 -4.299 26.318 1.00 94.12 245 VAL A CA 1
ATOM 1904 C C . VAL A 1 245 ? -11.461 -4.559 24.855 1.00 94.12 245 VAL A C 1
ATOM 1906 O O . VAL A 1 245 ? -10.674 -5.197 24.154 1.00 94.12 245 VAL A O 1
ATOM 1909 N N . ALA A 1 246 ? -12.580 -4.013 24.367 1.00 94.62 246 ALA A N 1
ATOM 1910 C CA . ALA A 1 246 ? -12.998 -4.151 22.973 1.00 94.62 246 ALA A CA 1
ATOM 1911 C C . ALA A 1 246 ? -11.924 -3.626 22.012 1.00 94.62 246 ALA A C 1
ATOM 1913 O O . ALA A 1 246 ? -11.497 -4.356 21.125 1.00 94.62 246 ALA A O 1
ATOM 1914 N N . THR A 1 247 ? -11.398 -2.419 22.242 1.00 92.69 247 THR A N 1
ATOM 1915 C CA . THR A 1 247 ? -10.333 -1.827 21.407 1.00 92.69 247 THR A CA 1
ATOM 1916 C C . THR A 1 247 ? -9.090 -2.721 21.355 1.00 92.69 247 THR A C 1
ATOM 1918 O O . THR A 1 247 ? -8.497 -2.927 20.296 1.00 92.69 247 THR A O 1
ATOM 1921 N N . THR A 1 248 ? -8.698 -3.299 22.495 1.00 93.62 248 THR A N 1
ATOM 1922 C CA . THR A 1 248 ? -7.534 -4.196 22.574 1.00 93.62 248 THR A CA 1
ATOM 1923 C C . THR A 1 248 ? -7.742 -5.475 21.762 1.00 93.62 248 THR A C 1
ATOM 1925 O O . THR A 1 248 ? -6.819 -5.926 21.084 1.00 93.62 248 THR A O 1
ATOM 1928 N N . LEU A 1 249 ? -8.939 -6.060 21.822 1.00 95.62 249 LEU A N 1
ATOM 1929 C CA . LEU A 1 249 ? -9.279 -7.287 21.098 1.00 95.62 249 LEU A CA 1
ATOM 1930 C C . LEU A 1 249 ? -9.484 -7.034 19.597 1.00 95.62 249 LEU A C 1
ATOM 1932 O O . LEU A 1 249 ? -8.996 -7.817 18.786 1.00 95.62 249 LEU A O 1
ATOM 1936 N N . ILE A 1 250 ? -10.089 -5.903 19.218 1.00 94.75 250 ILE A N 1
ATOM 1937 C CA . ILE A 1 250 ? -10.208 -5.454 17.820 1.00 94.75 250 ILE A CA 1
ATOM 1938 C C . ILE A 1 250 ? -8.823 -5.325 17.178 1.00 94.75 250 ILE A C 1
ATOM 1940 O O . ILE A 1 250 ? -8.603 -5.844 16.086 1.00 94.75 250 ILE A O 1
ATOM 1944 N N . ARG A 1 251 ? -7.849 -4.706 17.865 1.00 91.69 251 ARG A N 1
ATOM 1945 C CA . ARG A 1 251 ? -6.463 -4.598 17.360 1.00 91.69 251 ARG A CA 1
ATOM 1946 C C . ARG A 1 251 ? -5.822 -5.963 17.083 1.00 91.69 251 ARG A C 1
ATOM 1948 O O . ARG A 1 251 ? -4.990 -6.078 16.186 1.00 91.69 251 ARG A O 1
ATOM 1955 N N . LYS A 1 252 ? -6.222 -6.994 17.831 1.00 93.56 252 LYS A N 1
ATOM 1956 C CA . LYS A 1 252 ? -5.786 -8.388 17.653 1.00 93.56 252 LYS A CA 1
ATOM 1957 C C . LYS A 1 252 ? -6.643 -9.178 16.653 1.00 93.56 252 LYS A C 1
ATOM 1959 O O . LYS A 1 252 ? -6.375 -10.357 16.452 1.00 93.56 252 LYS A O 1
ATOM 1964 N N . GLU A 1 253 ? -7.643 -8.549 16.035 1.00 94.81 253 GLU A N 1
ATOM 1965 C CA . GLU A 1 253 ? -8.662 -9.177 15.177 1.00 94.81 253 GLU A CA 1
ATOM 1966 C C . GLU A 1 253 ? -9.511 -10.248 15.882 1.00 94.81 253 GLU A C 1
ATOM 1968 O O . GLU A 1 253 ? -10.094 -11.103 15.225 1.00 94.81 253 GLU A O 1
ATOM 1973 N N . GLN A 1 254 ? -9.608 -10.200 17.214 1.00 96.62 254 GLN A N 1
ATOM 1974 C CA . GLN A 1 254 ? -10.376 -11.146 18.034 1.00 96.62 254 GLN A CA 1
ATOM 1975 C C . GLN A 1 254 ? -11.804 -10.629 18.267 1.00 96.62 254 GLN A C 1
ATOM 1977 O O . GLN A 1 254 ? -12.205 -10.315 19.391 1.00 96.62 254 GLN A O 1
ATOM 1982 N N . PHE A 1 255 ? -12.571 -10.467 17.187 1.00 96.94 255 PHE A N 1
ATOM 1983 C CA . PHE A 1 255 ? -13.874 -9.788 17.232 1.00 96.94 255 PHE A CA 1
ATOM 1984 C C . PHE A 1 255 ? -14.927 -10.560 18.032 1.00 96.94 255 PHE A C 1
ATOM 1986 O O . PHE A 1 255 ? -15.654 -9.962 18.824 1.00 96.94 255 PHE A O 1
ATOM 1993 N N . GLN A 1 256 ? -14.980 -11.887 17.886 1.00 97.12 256 GLN A N 1
ATOM 1994 C CA . GLN A 1 256 ? -15.912 -12.717 18.653 1.00 97.12 256 GLN A CA 1
ATOM 1995 C C . GLN A 1 256 ? -15.646 -12.644 20.164 1.00 97.12 256 GLN A C 1
ATOM 1997 O O . GLN A 1 256 ? -16.589 -12.562 20.951 1.00 97.12 256 GLN A O 1
ATOM 2002 N N . ASP A 1 257 ? -14.375 -12.615 20.570 1.00 97.19 257 ASP A N 1
ATOM 2003 C CA . ASP A 1 257 ? -13.995 -12.466 21.978 1.00 97.19 257 ASP A CA 1
ATOM 2004 C C . ASP A 1 257 ? -14.386 -11.080 22.512 1.00 97.19 257 ASP A C 1
ATOM 2006 O O . ASP A 1 257 ? -14.848 -10.951 23.649 1.00 97.19 257 ASP A O 1
ATOM 2010 N N . ALA A 1 258 ? -14.255 -10.038 21.683 1.00 96.88 258 ALA A N 1
ATOM 2011 C CA . ALA A 1 258 ? -14.688 -8.688 22.033 1.00 96.88 258 ALA A CA 1
ATOM 2012 C C . ALA A 1 258 ? -16.206 -8.625 22.260 1.00 96.88 258 ALA A C 1
ATOM 2014 O O . ALA A 1 258 ? -16.648 -8.091 23.281 1.00 96.88 258 ALA A O 1
ATOM 2015 N N . LEU A 1 259 ? -16.997 -9.223 21.360 1.00 97.44 259 LEU A N 1
ATOM 2016 C CA . LEU A 1 259 ? -18.453 -9.322 21.507 1.00 97.44 259 LEU A CA 1
ATOM 2017 C C . LEU A 1 259 ? -18.832 -10.087 22.778 1.00 97.44 259 LEU A C 1
ATOM 2019 O O . LEU A 1 259 ? -19.630 -9.595 23.577 1.00 97.44 259 LEU A O 1
ATOM 2023 N N . ALA A 1 260 ? -18.197 -11.237 23.016 1.00 97.50 260 ALA A N 1
ATOM 2024 C CA . ALA A 1 260 ? -18.439 -12.043 24.207 1.00 97.50 260 ALA A CA 1
ATOM 2025 C C . ALA A 1 260 ? -18.142 -11.268 25.502 1.00 97.50 260 ALA A C 1
ATOM 2027 O O . ALA A 1 260 ? -18.862 -11.415 26.496 1.00 97.50 260 ALA A O 1
ATOM 2028 N N . LYS A 1 261 ? -17.117 -10.406 25.498 1.00 97.06 261 LYS A N 1
ATOM 2029 C CA . LYS A 1 261 ? -16.804 -9.562 26.653 1.00 97.06 261 LYS A CA 1
ATOM 2030 C C . LYS A 1 261 ? -17.837 -8.462 26.877 1.00 97.06 261 LYS A C 1
ATOM 2032 O O . LYS A 1 261 ? -18.215 -8.212 28.022 1.00 97.06 261 LYS A O 1
ATOM 2037 N N . VAL A 1 262 ? -18.316 -7.830 25.807 1.00 96.62 262 VAL A N 1
ATOM 2038 C CA . VAL A 1 262 ? -19.411 -6.854 25.892 1.00 96.62 262 VAL A CA 1
ATOM 2039 C C . VAL A 1 262 ? -20.681 -7.519 26.428 1.00 96.62 262 VAL A C 1
ATOM 2041 O O . VAL A 1 262 ? -21.321 -6.965 27.318 1.00 96.62 262 VAL A O 1
ATOM 2044 N N . ASP A 1 263 ? -21.002 -8.736 25.980 1.00 96.75 263 ASP A N 1
ATOM 2045 C CA . ASP A 1 263 ? -22.124 -9.527 26.504 1.00 96.75 263 ASP A CA 1
ATOM 2046 C C . ASP A 1 263 ? -21.988 -9.844 27.998 1.00 96.75 263 ASP A C 1
ATOM 2048 O O . ASP A 1 263 ? -22.974 -9.831 28.740 1.00 96.75 263 ASP A O 1
ATOM 2052 N N . GLU A 1 264 ? -20.775 -10.166 28.451 1.00 96.31 264 GLU A N 1
ATOM 2053 C CA . GLU A 1 264 ? -20.487 -10.405 29.866 1.00 96.31 264 GLU A CA 1
ATOM 2054 C C . GLU A 1 264 ? -20.706 -9.134 30.699 1.00 96.31 264 GLU A C 1
ATOM 2056 O O . GLU A 1 264 ? -21.335 -9.191 31.758 1.00 96.31 264 GLU A O 1
ATOM 2061 N N . LEU A 1 265 ? -20.221 -7.986 30.219 1.00 94.94 265 LEU A N 1
ATOM 2062 C CA . LEU A 1 265 ? -20.373 -6.703 30.905 1.00 94.94 265 LEU A CA 1
ATOM 2063 C C . LEU A 1 265 ? -21.826 -6.226 30.914 1.00 94.94 265 LEU A C 1
ATOM 2065 O O . LEU A 1 265 ? -22.284 -5.769 31.957 1.00 94.94 265 LEU A O 1
ATOM 2069 N N . GLN A 1 266 ? -22.578 -6.418 29.827 1.00 95.94 266 GLN A N 1
ATOM 2070 C CA . GLN A 1 266 ? -24.008 -6.098 29.785 1.00 95.94 266 GLN A CA 1
ATOM 2071 C C . GLN A 1 266 ? -24.799 -6.928 30.804 1.00 95.94 266 GLN A C 1
ATOM 2073 O O . GLN A 1 266 ? -25.708 -6.418 31.451 1.00 95.94 266 GLN A O 1
ATOM 2078 N N . ARG A 1 267 ? -24.440 -8.207 30.988 1.00 96.06 267 ARG A N 1
ATOM 2079 C CA . ARG A 1 267 ? -25.063 -9.073 32.004 1.00 96.06 267 ARG A CA 1
ATOM 2080 C C . ARG A 1 267 ? -24.756 -8.619 33.431 1.00 96.06 267 ARG A C 1
ATOM 2082 O O . ARG A 1 267 ? 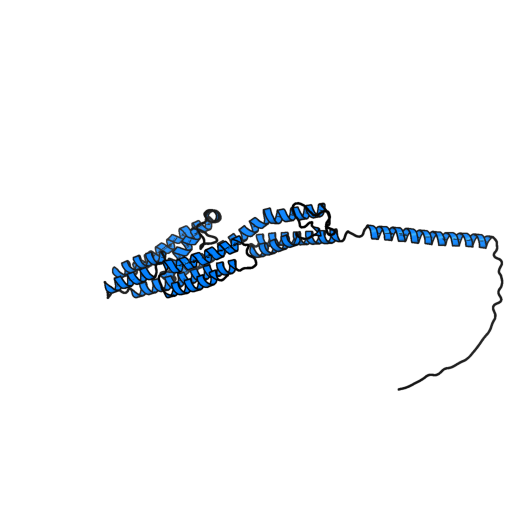-25.617 -8.740 34.297 1.00 96.06 267 ARG A O 1
ATOM 2089 N N . LYS A 1 268 ? -23.541 -8.122 33.684 1.00 95.25 268 LYS A N 1
ATOM 2090 C CA . LYS A 1 268 ? -23.125 -7.615 35.005 1.00 95.25 268 LYS A CA 1
ATOM 2091 C C . LYS A 1 268 ? -23.676 -6.224 35.310 1.00 95.25 268 LYS A C 1
ATOM 2093 O O . LYS A 1 268 ? -23.981 -5.938 36.463 1.00 95.25 268 LYS A O 1
ATOM 2098 N N . PHE A 1 269 ? -23.805 -5.383 34.289 1.00 94.50 269 PHE A N 1
ATOM 2099 C CA . PHE A 1 269 ? -24.271 -4.004 34.382 1.00 94.50 269 PHE A CA 1
ATOM 2100 C C . PHE A 1 269 ? -25.424 -3.783 33.391 1.00 94.50 269 PHE A C 1
ATOM 2102 O O . PHE A 1 269 ? -25.203 -3.222 32.317 1.00 94.50 269 PHE A O 1
ATOM 2109 N N . PRO A 1 270 ? -26.654 -4.216 33.728 1.00 90.81 270 PRO A N 1
ATOM 2110 C CA . PRO A 1 270 ? -27.792 -4.164 32.807 1.00 90.81 270 PRO A CA 1
ATOM 2111 C C . PRO A 1 270 ? -28.124 -2.756 32.302 1.00 90.81 270 PRO A C 1
ATOM 2113 O O . PRO A 1 270 ? -28.571 -2.615 31.168 1.00 90.81 270 PRO A O 1
ATOM 2116 N N . ASP A 1 271 ? -27.853 -1.732 33.113 1.00 89.81 271 ASP A N 1
ATOM 2117 C CA . ASP A 1 271 ? -28.132 -0.327 32.794 1.00 89.81 271 ASP A CA 1
ATOM 2118 C C . ASP A 1 271 ? -27.005 0.359 31.998 1.00 89.81 271 ASP A C 1
ATOM 2120 O O . ASP A 1 271 ? -27.149 1.512 31.585 1.00 89.81 271 ASP A O 1
ATOM 2124 N N . ALA A 1 272 ? -25.865 -0.312 31.781 1.00 90.44 272 ALA A N 1
ATOM 2125 C CA . ALA A 1 272 ? -24.770 0.252 30.999 1.00 90.44 272 ALA A CA 1
ATOM 2126 C C . ALA A 1 272 ? -25.149 0.334 29.513 1.00 90.44 272 ALA A C 1
ATOM 2128 O O . ALA A 1 272 ? -25.657 -0.628 28.928 1.00 90.44 272 ALA A O 1
ATOM 2129 N N . ASN A 1 273 ? -24.855 1.469 28.873 1.00 89.62 273 ASN A N 1
ATOM 2130 C CA . ASN A 1 273 ? -25.124 1.663 27.452 1.00 89.62 273 ASN A CA 1
ATOM 2131 C C . ASN A 1 273 ? -23.963 1.134 26.595 1.00 89.62 273 ASN A C 1
ATOM 2133 O O . ASN A 1 273 ? -23.123 1.896 26.116 1.00 89.62 273 ASN A O 1
ATOM 2137 N N . LEU A 1 274 ? -23.915 -0.185 26.389 1.00 94.44 274 LEU A N 1
ATOM 2138 C CA . LEU A 1 274 ? -22.843 -0.836 25.621 1.00 94.44 274 LEU A CA 1
ATOM 2139 C C . LEU A 1 274 ? -23.177 -1.031 24.133 1.00 94.44 274 LEU A C 1
ATOM 2141 O O . LEU A 1 274 ? -22.365 -1.576 23.384 1.00 94.44 274 LEU A O 1
ATOM 2145 N N . ALA A 1 275 ? -24.343 -0.561 23.676 1.00 93.00 275 ALA A N 1
ATOM 2146 C CA . ALA A 1 275 ? -24.794 -0.737 22.295 1.00 93.00 275 ALA A CA 1
ATOM 2147 C C . ALA A 1 275 ? -23.804 -0.145 21.279 1.00 93.00 275 ALA A C 1
ATOM 2149 O O . ALA A 1 275 ? -23.465 -0.795 20.294 1.00 93.00 275 ALA A O 1
ATOM 2150 N N . LYS A 1 276 ? -23.267 1.050 21.559 1.00 90.81 276 LYS A N 1
ATOM 2151 C CA . LYS A 1 276 ? -22.265 1.702 20.697 1.00 90.81 276 LYS A CA 1
ATOM 2152 C C . LYS A 1 276 ? -20.977 0.886 20.567 1.00 90.81 276 LYS A C 1
ATOM 2154 O O . LYS A 1 276 ? -20.387 0.838 19.498 1.00 90.81 276 LYS A O 1
ATOM 2159 N N . ILE A 1 277 ? -20.565 0.216 21.643 1.00 93.88 277 ILE A N 1
ATOM 2160 C CA . ILE A 1 277 ? -19.339 -0.594 21.672 1.00 93.88 277 ILE A CA 1
ATOM 2161 C C . ILE A 1 277 ? -19.542 -1.882 20.869 1.00 93.88 277 ILE A C 1
ATOM 2163 O O . ILE A 1 277 ? -18.627 -2.315 20.176 1.00 93.88 277 ILE A O 1
ATOM 2167 N N . ARG A 1 278 ? -20.745 -2.472 20.905 1.00 95.88 278 ARG A N 1
ATOM 2168 C CA . ARG A 1 278 ? -21.090 -3.603 20.033 1.00 95.88 278 ARG A CA 1
ATOM 2169 C C . ARG A 1 278 ? -21.018 -3.213 18.557 1.00 95.88 278 ARG A C 1
ATOM 2171 O O . ARG A 1 278 ? -20.329 -3.896 17.808 1.00 95.88 278 ARG A O 1
ATOM 2178 N N . VAL A 1 279 ? -21.672 -2.113 18.173 1.00 94.94 279 VAL A N 1
ATOM 2179 C CA . VAL A 1 279 ? -21.659 -1.613 16.785 1.00 94.94 279 VAL A CA 1
ATOM 2180 C C . VAL A 1 279 ? -20.224 -1.369 16.316 1.00 94.94 279 VAL A C 1
ATOM 2182 O O . VAL A 1 279 ? -19.839 -1.876 15.270 1.00 94.94 279 VAL A O 1
ATOM 2185 N N . MET A 1 280 ? -19.395 -0.726 17.144 1.00 94.81 280 MET A N 1
ATOM 2186 C CA . MET A 1 280 ? -17.966 -0.541 16.868 1.00 94.81 280 MET A CA 1
ATOM 2187 C C . MET A 1 280 ? -17.239 -1.869 16.582 1.00 94.81 280 MET A C 1
ATOM 2189 O O . MET A 1 280 ? -16.418 -1.936 15.671 1.00 94.81 280 MET A O 1
ATOM 2193 N N . ILE A 1 281 ? -17.505 -2.941 17.338 1.00 96.56 281 ILE A N 1
ATOM 2194 C CA . ILE A 1 281 ? -16.863 -4.247 17.100 1.00 96.56 281 ILE A CA 1
ATOM 2195 C C . ILE A 1 281 ? -17.326 -4.857 15.771 1.00 96.56 281 ILE A C 1
ATOM 2197 O O . ILE A 1 281 ? -16.504 -5.385 15.021 1.00 96.56 281 ILE A O 1
ATOM 2201 N N . GLU A 1 282 ? -18.624 -4.792 15.478 1.00 95.81 282 GLU A N 1
ATOM 2202 C CA . GLU A 1 282 ? -19.218 -5.345 14.255 1.00 95.81 282 GLU A CA 1
ATOM 2203 C C . GLU A 1 282 ? -18.734 -4.598 13.002 1.00 95.81 282 GLU A C 1
ATOM 2205 O O . GLU A 1 282 ? -18.331 -5.231 12.021 1.00 95.81 282 GLU A O 1
ATOM 2210 N N . GLU A 1 283 ? -18.688 -3.265 13.051 1.00 95.19 283 GLU A N 1
ATOM 2211 C CA . GLU A 1 283 ? -18.149 -2.416 11.983 1.00 95.19 283 GLU A CA 1
ATOM 2212 C C . GLU A 1 283 ? -16.651 -2.652 11.779 1.00 95.19 283 GLU A C 1
ATOM 2214 O O . GLU A 1 283 ? -16.197 -2.773 10.639 1.00 95.19 283 GLU A O 1
ATOM 2219 N N . ALA A 1 284 ? -15.882 -2.814 12.862 1.00 94.94 284 ALA A N 1
ATOM 2220 C CA . ALA A 1 284 ? -14.463 -3.147 12.762 1.00 94.94 284 ALA A CA 1
ATOM 2221 C C . ALA A 1 284 ? -14.249 -4.519 12.114 1.00 94.94 284 ALA A C 1
ATOM 2223 O O . ALA A 1 284 ? -13.377 -4.661 11.253 1.00 94.94 284 ALA A O 1
ATOM 2224 N N . ALA A 1 285 ? -15.050 -5.521 12.487 1.00 96.31 285 ALA A N 1
ATOM 2225 C CA . ALA A 1 285 ? -14.988 -6.847 11.882 1.00 96.31 285 ALA A CA 1
ATOM 2226 C C . ALA A 1 285 ? -15.296 -6.785 10.381 1.00 96.31 285 ALA A C 1
ATOM 2228 O O . ALA A 1 285 ? -14.541 -7.336 9.576 1.00 96.31 285 ALA A O 1
ATOM 2229 N N . LYS A 1 286 ? -16.351 -6.053 10.004 1.00 95.62 286 LYS A N 1
ATOM 2230 C CA . LYS A 1 286 ? -16.741 -5.841 8.607 1.00 95.62 286 LYS A CA 1
ATOM 2231 C C . LYS A 1 286 ? -15.640 -5.149 7.805 1.00 95.62 286 LYS A C 1
ATOM 2233 O O . LYS A 1 286 ? -15.211 -5.676 6.782 1.00 95.62 286 LYS A O 1
ATOM 2238 N N . GLY A 1 287 ? -15.138 -4.013 8.287 1.00 93.12 287 GLY A N 1
ATOM 2239 C CA . GLY A 1 287 ? -14.078 -3.270 7.602 1.00 93.12 287 GLY A CA 1
ATOM 2240 C C . GLY A 1 287 ? -12.787 -4.084 7.478 1.00 93.12 287 GLY A C 1
ATOM 2241 O O . GLY A 1 287 ? -12.158 -4.107 6.421 1.00 93.12 287 GLY A O 1
ATOM 2242 N N . THR A 1 288 ? -12.417 -4.837 8.520 1.00 93.56 288 THR A N 1
ATOM 2243 C CA . THR A 1 288 ? -11.238 -5.720 8.471 1.00 93.56 288 THR A CA 1
ATOM 2244 C C . THR A 1 288 ? -11.426 -6.860 7.466 1.00 93.56 288 THR A C 1
ATOM 2246 O O . THR A 1 288 ? -10.472 -7.224 6.773 1.00 93.56 288 THR A O 1
ATOM 2249 N N . TRP A 1 289 ? -12.637 -7.422 7.372 1.00 95.31 289 TRP A N 1
ATOM 2250 C CA . TRP A 1 289 ? -12.986 -8.431 6.372 1.00 95.31 289 TRP A CA 1
ATOM 2251 C C . TRP A 1 289 ? -12.868 -7.878 4.950 1.00 95.31 289 TRP A C 1
ATOM 2253 O O . TRP A 1 289 ? -12.195 -8.489 4.124 1.00 95.31 289 TRP A O 1
ATOM 2263 N N . GLU A 1 290 ? -13.463 -6.718 4.668 1.00 94.12 290 GLU A N 1
ATOM 2264 C CA . GLU A 1 290 ? -13.433 -6.097 3.337 1.00 94.12 290 GLU A CA 1
ATOM 2265 C C . GLU A 1 290 ? -11.993 -5.838 2.867 1.00 94.12 290 GLU A C 1
ATOM 2267 O O . GLU A 1 290 ? -11.630 -6.184 1.738 1.00 94.12 290 GLU A O 1
ATOM 2272 N N . THR A 1 291 ? -11.136 -5.325 3.756 1.00 90.62 291 THR A N 1
ATOM 2273 C CA . THR A 1 291 ? -9.705 -5.141 3.476 1.00 90.62 291 THR A CA 1
ATOM 2274 C C . THR A 1 291 ? -8.994 -6.474 3.236 1.00 90.62 291 THR A C 1
ATOM 2276 O O . THR A 1 291 ? -8.246 -6.611 2.265 1.00 90.62 291 THR A O 1
ATOM 2279 N N . ALA A 1 292 ? -9.245 -7.484 4.078 1.00 92.75 292 ALA A N 1
ATOM 2280 C CA . ALA A 1 292 ? -8.646 -8.811 3.930 1.00 92.75 292 ALA A CA 1
ATOM 2281 C C . ALA A 1 292 ? -9.039 -9.477 2.603 1.00 92.75 292 ALA A C 1
ATOM 2283 O O . ALA A 1 292 ? -8.184 -10.043 1.918 1.00 92.75 292 ALA A O 1
ATOM 2284 N N . LEU A 1 293 ? -10.316 -9.384 2.230 1.00 95.38 293 LEU A N 1
ATOM 2285 C CA . LEU A 1 293 ? -10.855 -9.935 0.994 1.00 95.38 293 LEU A CA 1
ATOM 2286 C C . LEU A 1 293 ? -10.249 -9.244 -0.228 1.00 95.38 293 LEU A C 1
ATOM 2288 O O . LEU A 1 293 ? -9.791 -9.922 -1.150 1.00 95.38 293 LEU A O 1
ATOM 2292 N N . LYS A 1 294 ? -10.195 -7.906 -0.231 1.00 92.75 294 LYS A N 1
ATOM 2293 C CA . LYS A 1 294 ? -9.579 -7.136 -1.321 1.00 92.75 294 LYS A CA 1
ATOM 2294 C C . LYS A 1 294 ? -8.108 -7.510 -1.504 1.00 92.75 294 LYS A C 1
ATOM 2296 O O . LYS A 1 294 ? -7.668 -7.719 -2.636 1.00 92.75 294 LYS A O 1
ATOM 2301 N N . PHE A 1 295 ? -7.361 -7.639 -0.406 1.00 90.56 295 PHE A N 1
ATOM 2302 C CA . PHE A 1 295 ? -5.965 -8.071 -0.443 1.00 90.56 295 PHE A CA 1
ATOM 2303 C C . PHE A 1 295 ? -5.813 -9.477 -1.033 1.00 90.56 295 PHE A C 1
ATOM 2305 O O . PHE A 1 295 ? -5.024 -9.671 -1.960 1.00 90.56 295 PHE A O 1
ATOM 2312 N N . ALA A 1 296 ? -6.576 -10.451 -0.527 1.00 93.31 296 ALA A N 1
ATOM 2313 C CA . ALA A 1 296 ? -6.496 -11.826 -1.007 1.00 93.31 296 ALA A CA 1
ATOM 2314 C C . ALA A 1 296 ? -6.889 -11.937 -2.486 1.00 93.31 296 ALA A C 1
ATOM 2316 O O . ALA A 1 296 ? -6.201 -12.619 -3.237 1.00 93.31 296 ALA A O 1
ATOM 2317 N N . THR A 1 297 ? -7.918 -11.205 -2.919 1.00 93.56 297 THR A N 1
ATOM 2318 C CA . THR A 1 297 ? -8.352 -11.159 -4.325 1.00 93.56 297 THR A CA 1
ATOM 2319 C C . THR A 1 297 ? -7.270 -10.561 -5.223 1.00 93.56 297 THR A C 1
ATOM 2321 O O . THR A 1 297 ? -6.914 -11.160 -6.227 1.00 93.56 297 THR A O 1
ATOM 2324 N N . THR A 1 298 ? -6.660 -9.439 -4.828 1.00 90.62 298 THR A N 1
ATOM 2325 C CA . THR A 1 298 ? -5.586 -8.797 -5.614 1.00 90.62 298 THR A CA 1
ATOM 2326 C C . THR A 1 298 ? -4.376 -9.723 -5.790 1.00 90.62 298 THR A C 1
ATOM 2328 O O . THR A 1 298 ? -3.793 -9.826 -6.872 1.00 90.62 298 THR A O 1
ATOM 2331 N N . ASN A 1 299 ? -3.994 -10.429 -4.723 1.00 90.19 299 ASN A N 1
ATOM 2332 C CA . ASN A 1 299 ? -2.903 -11.399 -4.776 1.00 90.19 299 ASN A CA 1
ATOM 2333 C C . ASN A 1 299 ? -3.276 -12.632 -5.602 1.00 90.19 299 ASN A C 1
ATOM 2335 O O . ASN A 1 299 ? -2.456 -13.137 -6.364 1.00 90.19 299 ASN A O 1
ATOM 2339 N N . TRP A 1 300 ? -4.517 -13.097 -5.492 1.00 92.94 300 TRP A N 1
ATOM 2340 C CA . TRP A 1 300 ? -5.025 -14.170 -6.332 1.00 92.94 300 TRP A CA 1
ATOM 2341 C C . TRP A 1 300 ? -4.991 -13.797 -7.819 1.00 92.94 300 TRP A C 1
ATOM 2343 O O . TRP A 1 300 ? -4.447 -14.556 -8.618 1.00 92.94 300 TRP A O 1
ATOM 2353 N N . ASP A 1 301 ? -5.463 -12.603 -8.180 1.00 92.25 301 ASP A N 1
ATOM 2354 C CA . ASP A 1 301 ? -5.434 -12.090 -9.554 1.00 92.25 301 ASP A CA 1
ATOM 2355 C C . ASP A 1 301 ? -3.995 -11.997 -10.084 1.00 92.25 301 ASP A C 1
ATOM 2357 O O . ASP A 1 301 ? -3.707 -12.364 -11.225 1.00 92.25 301 ASP A O 1
ATOM 2361 N N . THR A 1 302 ? -3.056 -11.588 -9.226 1.00 87.56 302 THR A N 1
ATOM 2362 C CA . THR A 1 302 ? -1.618 -11.591 -9.541 1.00 87.56 302 THR A CA 1
ATOM 2363 C C . THR A 1 302 ? -1.087 -13.009 -9.764 1.00 87.56 302 THR A C 1
ATOM 2365 O O . THR A 1 302 ? -0.284 -13.228 -10.676 1.00 87.56 302 THR A O 1
ATOM 2368 N N . ALA A 1 303 ? -1.544 -13.982 -8.970 1.00 90.25 303 ALA A N 1
ATOM 2369 C CA . ALA A 1 303 ? -1.122 -15.376 -9.060 1.00 90.25 303 ALA A CA 1
ATOM 2370 C C . ALA A 1 303 ? -1.607 -16.076 -10.337 1.00 90.25 303 ALA A C 1
ATOM 2372 O O . ALA A 1 303 ? -0.898 -16.927 -10.872 1.00 90.25 303 ALA A O 1
ATOM 2373 N N . ILE A 1 304 ? -2.778 -15.705 -10.855 1.00 91.94 304 ILE A N 1
ATOM 2374 C CA . ILE A 1 304 ? -3.318 -16.264 -12.105 1.00 91.94 304 ILE A CA 1
ATOM 2375 C C . ILE A 1 304 ? -2.954 -15.436 -13.346 1.00 91.94 304 ILE A C 1
ATOM 2377 O O . ILE A 1 304 ? -3.238 -15.851 -14.470 1.00 91.94 304 ILE A O 1
ATOM 2381 N N . SER A 1 305 ? -2.321 -14.272 -13.167 1.00 89.06 305 SER A N 1
ATOM 2382 C CA . SER A 1 305 ? -1.974 -13.380 -14.272 1.00 89.06 305 SER A CA 1
ATOM 2383 C C . SER A 1 305 ? -0.948 -14.022 -15.224 1.00 89.06 305 SER A C 1
ATOM 2385 O O . SER A 1 305 ? 0.127 -14.458 -14.784 1.00 89.06 305 SER A O 1
ATOM 2387 N N . PRO A 1 306 ? -1.210 -14.026 -16.550 1.00 78.38 306 PRO A N 1
ATOM 2388 C CA . PRO A 1 306 ? -0.281 -14.561 -17.547 1.00 78.38 306 PRO A CA 1
ATOM 2389 C C . PRO A 1 306 ? 1.100 -13.893 -17.527 1.00 78.38 306 PRO A C 1
ATOM 2391 O O . PRO A 1 306 ? 2.087 -14.528 -17.886 1.00 78.38 306 PRO A O 1
ATOM 2394 N N . GLY A 1 307 ? 1.177 -12.630 -17.093 1.00 74.31 307 GLY A N 1
ATOM 2395 C CA . GLY A 1 307 ? 2.402 -11.827 -17.105 1.00 74.31 307 GLY A CA 1
ATOM 2396 C C . GLY A 1 307 ? 3.302 -11.956 -15.871 1.00 74.31 307 GLY A C 1
ATOM 2397 O O . GLY A 1 307 ? 4.396 -11.386 -15.900 1.00 74.31 307 GLY A O 1
ATOM 2398 N N . SER A 1 308 ? 2.849 -12.655 -14.825 1.00 78.44 308 SER A N 1
ATOM 2399 C CA . SER A 1 308 ? 3.607 -12.899 -13.589 1.00 78.44 308 SER A CA 1
ATOM 2400 C C . SER A 1 308 ? 4.543 -14.095 -13.746 1.00 78.44 308 SER A C 1
ATOM 2402 O O . SER A 1 308 ? 4.147 -15.112 -14.326 1.00 78.44 308 SER A O 1
ATOM 2404 N N . ASP A 1 309 ? 5.753 -14.002 -13.197 1.00 85.88 309 ASP A N 1
ATOM 2405 C CA . ASP A 1 309 ? 6.688 -15.131 -13.165 1.00 85.88 309 ASP A CA 1
ATOM 2406 C C . ASP A 1 309 ? 6.306 -16.184 -12.102 1.00 85.88 309 ASP A C 1
ATOM 2408 O O . ASP A 1 309 ? 5.462 -15.957 -11.232 1.00 85.88 309 ASP A O 1
ATOM 2412 N N . THR A 1 310 ? 6.919 -17.369 -12.164 1.00 86.31 310 THR A N 1
ATOM 2413 C CA . THR A 1 310 ? 6.594 -18.497 -11.274 1.00 86.31 310 THR A CA 1
ATOM 2414 C C . THR A 1 310 ? 6.784 -18.167 -9.788 1.00 86.31 310 THR A C 1
ATOM 2416 O O . THR A 1 310 ? 5.996 -18.621 -8.956 1.00 86.31 310 THR A O 1
ATOM 2419 N N . ALA A 1 311 ? 7.800 -17.372 -9.440 1.00 79.75 311 ALA A N 1
ATOM 2420 C CA . ALA A 1 311 ? 8.083 -17.004 -8.054 1.00 79.75 311 ALA A CA 1
ATOM 2421 C C . ALA A 1 311 ? 7.047 -16.001 -7.524 1.00 79.75 311 ALA A C 1
ATOM 2423 O O . ALA A 1 311 ? 6.548 -16.155 -6.405 1.00 79.75 311 ALA A O 1
ATOM 2424 N N . GLN A 1 312 ? 6.664 -15.024 -8.347 1.00 77.75 312 GLN A N 1
ATOM 2425 C CA . GLN A 1 312 ? 5.600 -14.064 -8.057 1.00 77.75 312 GLN A CA 1
ATOM 2426 C C . GLN A 1 312 ? 4.259 -14.766 -7.861 1.00 77.75 312 GLN A C 1
ATOM 2428 O O . GLN A 1 312 ? 3.564 -14.489 -6.884 1.00 77.75 312 GLN A O 1
ATOM 2433 N N . ARG A 1 313 ? 3.915 -15.723 -8.733 1.00 89.06 313 ARG A N 1
ATOM 2434 C CA . ARG A 1 313 ? 2.662 -16.480 -8.611 1.00 89.06 313 ARG A CA 1
ATOM 2435 C C . ARG A 1 313 ? 2.591 -17.273 -7.311 1.00 89.06 313 ARG A C 1
ATOM 2437 O O . ARG A 1 313 ? 1.593 -17.186 -6.599 1.00 89.06 313 ARG A O 1
ATOM 2444 N N . ALA A 1 314 ? 3.656 -18.002 -6.976 1.00 89.50 314 ALA A N 1
ATOM 2445 C CA . ALA A 1 314 ? 3.722 -18.774 -5.736 1.00 89.50 314 ALA A CA 1
ATOM 2446 C C . ALA A 1 314 ? 3.635 -17.871 -4.493 1.00 89.50 314 ALA A C 1
ATOM 2448 O O . ALA A 1 314 ? 2.906 -18.182 -3.551 1.00 89.50 314 ALA A O 1
ATOM 2449 N N . THR A 1 315 ? 4.333 -16.732 -4.513 1.00 86.88 315 THR A N 1
ATOM 2450 C CA . THR A 1 315 ? 4.337 -15.764 -3.406 1.00 86.88 315 THR A CA 1
ATOM 2451 C C . THR A 1 315 ? 2.963 -15.130 -3.209 1.00 86.88 315 THR A C 1
ATOM 2453 O O . THR A 1 315 ? 2.456 -15.100 -2.087 1.00 86.88 315 THR A O 1
ATOM 2456 N N . ALA A 1 316 ? 2.327 -14.676 -4.291 1.00 87.94 316 ALA A N 1
ATOM 2457 C CA . ALA A 1 316 ? 1.012 -14.051 -4.234 1.00 87.94 316 ALA A CA 1
ATOM 2458 C C . ALA A 1 316 ? -0.063 -15.052 -3.774 1.00 87.94 316 ALA A C 1
ATOM 2460 O O . ALA A 1 316 ? -0.856 -14.753 -2.881 1.00 87.94 316 ALA A O 1
ATOM 2461 N N . LEU A 1 317 ? -0.034 -16.290 -4.279 1.00 93.00 317 LEU A N 1
ATOM 2462 C CA . LEU A 1 317 ? -0.946 -17.340 -3.821 1.00 93.00 317 LEU A CA 1
ATOM 2463 C C . LEU A 1 317 ? -0.767 -17.651 -2.328 1.00 93.00 317 LEU A C 1
ATOM 2465 O O . LEU A 1 317 ? -1.750 -17.741 -1.587 1.00 93.00 317 LEU A O 1
ATOM 2469 N N . ALA A 1 318 ? 0.481 -17.779 -1.869 1.00 91.44 318 ALA A N 1
ATOM 2470 C CA . ALA A 1 318 ? 0.780 -17.999 -0.458 1.00 91.44 318 ALA A CA 1
ATOM 2471 C C . ALA A 1 318 ? 0.280 -16.837 0.416 1.00 91.44 318 ALA A C 1
ATOM 2473 O O . ALA A 1 318 ? -0.294 -17.076 1.480 1.00 91.44 318 ALA A O 1
ATOM 2474 N N . ALA A 1 319 ? 0.433 -15.591 -0.042 1.00 88.56 319 ALA A N 1
ATOM 2475 C CA . ALA A 1 319 ? -0.056 -14.408 0.660 1.00 88.56 319 ALA A CA 1
ATOM 2476 C C . ALA A 1 319 ? -1.593 -14.376 0.753 1.00 88.56 319 ALA A C 1
ATOM 2478 O O . ALA A 1 319 ? -2.133 -14.152 1.841 1.00 88.56 319 ALA A O 1
ATOM 2479 N N . ALA A 1 320 ? -2.296 -14.662 -0.350 1.00 91.62 320 ALA A N 1
ATOM 2480 C CA . ALA A 1 320 ? -3.758 -14.732 -0.382 1.00 91.62 320 ALA A CA 1
ATOM 2481 C C . ALA A 1 320 ? -4.298 -15.803 0.580 1.00 91.62 320 ALA A C 1
ATOM 2483 O O . ALA A 1 320 ? -5.175 -15.519 1.404 1.00 91.62 320 ALA A O 1
ATOM 2484 N N . ARG A 1 321 ? -3.726 -17.017 0.532 1.00 94.81 321 ARG A N 1
ATOM 2485 C CA . ARG A 1 321 ? -4.101 -18.123 1.427 1.00 94.81 321 ARG A CA 1
ATOM 2486 C C . ARG A 1 321 ? -3.820 -17.782 2.885 1.00 94.81 321 ARG A C 1
ATOM 2488 O O . ARG A 1 321 ? -4.715 -17.908 3.714 1.00 94.81 321 ARG A O 1
ATOM 2495 N N . ARG A 1 322 ? -2.615 -17.286 3.194 1.00 93.56 322 ARG A N 1
ATOM 2496 C CA . ARG A 1 322 ? -2.237 -16.884 4.557 1.00 93.56 322 ARG A CA 1
ATOM 2497 C C . ARG A 1 322 ? -3.258 -15.916 5.144 1.00 93.56 322 ARG A C 1
ATOM 2499 O O . ARG A 1 322 ? -3.730 -16.142 6.254 1.00 93.56 322 ARG A O 1
ATOM 2506 N N . ARG A 1 323 ? -3.638 -14.875 4.397 1.00 92.69 323 ARG A N 1
ATOM 2507 C CA . ARG A 1 323 ? -4.575 -13.872 4.911 1.00 92.69 323 ARG A CA 1
ATOM 2508 C C . ARG A 1 323 ? -5.962 -14.452 5.197 1.00 92.69 323 ARG A C 1
ATOM 2510 O O . ARG A 1 323 ? -6.545 -14.119 6.223 1.00 92.69 323 ARG A O 1
ATOM 2517 N N . MET A 1 324 ? -6.494 -15.320 4.335 1.00 96.56 324 MET A N 1
ATOM 2518 C CA . MET A 1 324 ? -7.792 -15.959 4.596 1.00 96.56 324 MET A CA 1
ATOM 2519 C C . MET A 1 324 ? -7.728 -16.954 5.763 1.00 96.56 324 MET A C 1
ATOM 2521 O O . MET A 1 324 ? -8.663 -17.009 6.561 1.00 96.56 324 MET A O 1
ATOM 2525 N N . THR A 1 325 ? -6.618 -17.678 5.929 1.00 95.69 325 THR A N 1
ATOM 2526 C CA . THR A 1 325 ? -6.393 -18.524 7.111 1.00 95.69 325 THR A CA 1
ATOM 2527 C C . THR A 1 325 ? -6.383 -17.698 8.398 1.00 95.69 325 THR A C 1
ATOM 2529 O O . THR A 1 325 ? -7.056 -18.065 9.357 1.00 95.69 325 THR A O 1
ATOM 2532 N N . GLU A 1 326 ? -5.722 -16.536 8.415 1.00 93.50 326 GLU A N 1
ATOM 2533 C CA . GLU A 1 326 ? -5.748 -15.632 9.575 1.00 93.50 326 GLU A CA 1
ATOM 2534 C C . GLU A 1 326 ? -7.168 -15.173 9.934 1.00 93.50 326 GLU A C 1
ATOM 2536 O O . GLU A 1 326 ? -7.501 -15.096 11.116 1.00 93.50 326 GLU A O 1
ATOM 2541 N N . VAL A 1 327 ? -8.022 -14.895 8.940 1.00 95.19 327 VAL A N 1
ATOM 2542 C CA . VAL A 1 327 ? -9.435 -14.555 9.187 1.00 95.19 327 VAL A CA 1
ATOM 2543 C C . VAL A 1 327 ? -10.153 -15.723 9.865 1.00 95.19 327 VAL A C 1
ATOM 2545 O O . VAL A 1 327 ? -10.844 -15.517 10.863 1.00 95.19 327 VAL A O 1
ATOM 2548 N N . VAL A 1 328 ? -9.957 -16.950 9.368 1.00 96.44 328 VAL A N 1
ATOM 2549 C CA . VAL A 1 328 ? -10.543 -18.168 9.956 1.00 96.44 328 VAL A CA 1
ATOM 2550 C C . VAL A 1 328 ? -10.094 -18.370 11.404 1.00 96.44 328 VAL A C 1
ATOM 2552 O O . VAL A 1 328 ? -10.911 -18.738 12.246 1.00 96.44 328 VAL A O 1
ATOM 2555 N N . GLU A 1 329 ? -8.818 -18.128 11.694 1.00 95.12 329 GLU A N 1
ATOM 2556 C CA . GLU A 1 329 ? -8.228 -18.364 13.014 1.00 95.12 329 GLU A CA 1
ATOM 2557 C C . GLU A 1 329 ? -8.557 -17.269 14.034 1.00 95.12 329 GLU A C 1
ATOM 2559 O O . GLU A 1 329 ? -8.706 -17.570 15.218 1.00 95.12 329 GLU A O 1
ATOM 2564 N N . ARG A 1 330 ? -8.651 -16.003 13.605 1.00 94.12 330 ARG A N 1
ATOM 2565 C CA . ARG A 1 330 ? -8.706 -14.857 14.531 1.00 94.12 330 ARG A CA 1
ATOM 2566 C C . ARG A 1 330 ? -10.095 -14.267 14.707 1.00 94.12 330 ARG A C 1
ATOM 2568 O O . ARG A 1 330 ? -10.457 -13.940 15.833 1.00 94.12 330 ARG A O 1
ATOM 2575 N N . PHE A 1 331 ? -10.883 -14.141 13.634 1.00 95.81 331 PHE A N 1
ATOM 2576 C CA . PHE A 1 331 ? -12.119 -13.351 13.697 1.00 95.81 331 PHE A CA 1
ATOM 2577 C C . PHE A 1 331 ? -13.153 -13.977 14.634 1.00 95.81 331 PHE A C 1
ATOM 2579 O O . PHE A 1 331 ? -13.854 -13.262 15.351 1.00 95.81 331 PHE A O 1
ATOM 2586 N N . GLY A 1 332 ? -13.288 -15.306 14.586 1.00 92.44 332 GLY A N 1
ATOM 2587 C CA . GLY A 1 332 ? -14.256 -16.083 15.370 1.00 92.44 332 GLY A CA 1
ATOM 2588 C C . GLY A 1 332 ? -15.733 -15.859 15.004 1.00 92.44 332 GLY A C 1
ATOM 2589 O O . GLY A 1 332 ? -16.579 -16.667 15.381 1.00 92.44 332 GLY A O 1
ATOM 2590 N N . ILE A 1 333 ? -16.060 -14.808 14.245 1.00 94.31 333 ILE A N 1
ATOM 2591 C CA . ILE A 1 333 ? -17.415 -14.518 13.767 1.00 94.31 333 ILE A CA 1
ATOM 2592 C C . ILE A 1 333 ? -17.752 -15.463 12.611 1.00 94.31 333 ILE A C 1
ATOM 2594 O O . ILE A 1 333 ? -17.126 -15.425 11.551 1.00 94.31 333 ILE A O 1
ATOM 2598 N N . SER A 1 334 ? -18.767 -16.305 12.823 1.00 95.50 334 SER A N 1
ATOM 2599 C CA . SER A 1 334 ? -19.132 -17.405 11.918 1.00 95.50 334 SER A CA 1
ATOM 2600 C C . SER A 1 334 ? -19.351 -16.985 10.460 1.00 95.50 334 SER A C 1
ATOM 2602 O O . SER A 1 334 ? -18.906 -17.695 9.561 1.00 95.50 334 SER A O 1
ATOM 2604 N N . GLU A 1 335 ? -19.976 -15.831 10.219 1.00 96.50 335 GLU A N 1
ATOM 2605 C CA . GLU A 1 335 ? -20.181 -15.276 8.877 1.00 96.50 335 GLU A CA 1
ATOM 2606 C C . GLU A 1 335 ? -18.854 -15.116 8.121 1.00 96.50 335 GLU A C 1
ATOM 2608 O O . GLU A 1 335 ? -18.640 -15.770 7.098 1.00 96.50 335 GLU A O 1
ATOM 2613 N N . TYR A 1 336 ? -17.923 -14.323 8.659 1.00 97.19 336 TYR A N 1
ATOM 2614 C CA . TYR A 1 336 ? -16.633 -14.051 8.019 1.00 97.19 336 TYR A CA 1
ATOM 2615 C C . TYR A 1 336 ? -15.731 -15.286 7.959 1.00 97.19 336 TYR A C 1
ATOM 2617 O O . TYR A 1 336 ? -15.027 -15.486 6.971 1.00 97.19 336 TYR A O 1
ATOM 2625 N N . VAL A 1 337 ? -15.790 -16.163 8.967 1.00 97.06 337 VAL A N 1
ATOM 2626 C CA . VAL A 1 337 ? -15.062 -17.442 8.952 1.00 97.06 337 VAL A CA 1
ATOM 2627 C C . VAL A 1 337 ? -15.538 -18.332 7.799 1.00 97.06 337 VAL A C 1
ATOM 2629 O O . VAL A 1 337 ? -14.721 -18.950 7.115 1.00 97.06 337 VAL A O 1
ATOM 2632 N N . ASN A 1 338 ? -16.848 -18.405 7.558 1.00 97.38 338 ASN A N 1
ATOM 2633 C CA . ASN A 1 338 ? -17.402 -19.202 6.465 1.00 97.38 338 ASN A CA 1
ATOM 2634 C C . ASN A 1 338 ? -17.052 -18.607 5.096 1.00 97.38 338 ASN A C 1
ATOM 2636 O O . ASN A 1 338 ? -16.681 -19.357 4.191 1.00 97.38 338 ASN A O 1
ATOM 2640 N N . LEU A 1 339 ? -17.110 -17.278 4.957 1.00 97.44 339 LEU A N 1
ATOM 2641 C CA . LEU A 1 339 ? -16.682 -16.590 3.738 1.00 97.44 339 LEU A CA 1
ATOM 2642 C C . LEU A 1 339 ? -15.192 -16.833 3.448 1.00 97.44 339 LEU A C 1
ATOM 2644 O O . LEU A 1 339 ? -14.843 -17.226 2.338 1.00 97.44 339 LEU A O 1
ATOM 2648 N N . ALA A 1 340 ? -14.319 -16.711 4.450 1.00 96.56 340 ALA A N 1
ATOM 2649 C CA . ALA A 1 340 ? -12.887 -16.966 4.296 1.00 96.56 340 ALA A CA 1
ATOM 2650 C C . ALA A 1 340 ? -12.580 -18.419 3.888 1.00 96.56 340 ALA A C 1
ATOM 2652 O O . ALA A 1 340 ? -11.751 -18.656 3.008 1.00 96.56 340 ALA A O 1
ATOM 2653 N N . LYS A 1 341 ? -13.283 -19.405 4.465 1.00 97.06 341 LYS A N 1
ATOM 2654 C CA . LYS A 1 341 ? -13.175 -20.818 4.050 1.00 97.06 341 LYS A CA 1
ATOM 2655 C C . LYS A 1 341 ? -13.604 -21.031 2.600 1.00 97.06 341 LYS A C 1
ATOM 2657 O O . LYS A 1 341 ? -12.988 -21.829 1.894 1.00 97.06 341 LYS A O 1
ATOM 2662 N N . ALA A 1 342 ? -14.651 -20.336 2.157 1.00 96.38 342 ALA A N 1
ATOM 2663 C CA . ALA A 1 342 ? -15.100 -20.407 0.774 1.00 96.38 342 ALA A CA 1
ATOM 2664 C C . ALA A 1 342 ? -14.049 -19.834 -0.191 1.00 96.38 342 ALA A C 1
ATOM 2666 O O . ALA A 1 342 ? -13.801 -20.447 -1.227 1.00 96.38 342 ALA A O 1
ATOM 2667 N N . GLU A 1 343 ? -13.396 -18.721 0.158 1.00 95.81 343 GLU A N 1
ATOM 2668 C CA . GLU A 1 343 ? -12.298 -18.157 -0.644 1.00 95.81 343 GLU A CA 1
ATOM 2669 C C . GLU A 1 343 ? -11.069 -19.077 -0.680 1.00 95.81 343 GLU A C 1
ATOM 2671 O O . GLU A 1 343 ? -10.547 -19.355 -1.759 1.00 95.81 343 GLU A O 1
ATOM 2676 N N . LEU A 1 344 ? -10.658 -19.651 0.457 1.00 95.62 344 LEU A N 1
ATOM 2677 C CA . LEU A 1 344 ? -9.572 -20.645 0.498 1.00 95.62 344 LEU A CA 1
ATOM 2678 C C . LEU A 1 344 ? -9.834 -21.821 -0.448 1.00 95.62 344 LEU A C 1
ATOM 2680 O O . LEU A 1 344 ? -8.971 -22.189 -1.243 1.00 95.62 344 LEU A O 1
ATOM 2684 N N . ALA A 1 345 ? -11.056 -22.357 -0.431 1.00 94.62 345 ALA A N 1
ATOM 2685 C CA . ALA A 1 345 ? -11.439 -23.455 -1.310 1.00 94.62 345 ALA A CA 1
ATOM 2686 C C . ALA A 1 345 ? -11.391 -23.087 -2.804 1.00 94.62 345 ALA A C 1
ATOM 2688 O O . ALA A 1 345 ? -11.268 -23.986 -3.637 1.00 94.62 345 ALA A O 1
ATOM 2689 N N . LYS A 1 346 ? -11.502 -21.801 -3.170 1.00 92.44 346 LYS A N 1
ATOM 2690 C CA . LYS A 1 346 ? -11.274 -21.346 -4.552 1.00 92.44 346 LYS A CA 1
ATOM 2691 C C . LYS A 1 346 ? -9.785 -21.343 -4.883 1.00 92.44 346 LYS A C 1
ATOM 2693 O O . LYS A 1 346 ? -9.414 -21.808 -5.957 1.00 92.44 346 LYS A O 1
ATOM 2698 N N . PHE A 1 347 ? -8.950 -20.868 -3.961 1.00 90.50 347 PHE A N 1
ATOM 2699 C CA . PHE A 1 347 ? -7.502 -20.774 -4.156 1.00 90.50 347 PHE A CA 1
ATOM 2700 C C . PHE A 1 347 ? -6.807 -22.136 -4.253 1.00 90.50 347 PHE A C 1
ATOM 2702 O O . PHE A 1 347 ? -5.713 -22.207 -4.803 1.00 90.50 347 PHE A O 1
ATOM 2709 N N . ASP A 1 348 ? -7.409 -23.201 -3.719 1.00 86.50 348 ASP A N 1
ATOM 2710 C CA . ASP A 1 348 ? -6.864 -24.568 -3.748 1.00 86.50 348 ASP A CA 1
ATOM 2711 C C . ASP A 1 348 ? -7.235 -25.378 -5.005 1.00 86.50 348 ASP A C 1
ATOM 2713 O O . ASP A 1 348 ? -6.696 -26.463 -5.214 1.00 86.50 348 ASP A O 1
ATOM 2717 N N . ARG A 1 349 ? -8.170 -24.896 -5.836 1.00 78.56 349 ARG A N 1
ATOM 2718 C CA . ARG A 1 349 ? -8.663 -25.633 -7.019 1.00 78.56 349 ARG A CA 1
ATOM 2719 C C . ARG A 1 349 ? -7.861 -25.396 -8.304 1.00 78.56 349 ARG A C 1
ATOM 2721 O O . ARG A 1 349 ? -8.122 -26.102 -9.276 1.00 78.56 349 ARG A O 1
ATOM 2728 N N . ASN A 1 350 ? -6.922 -24.450 -8.308 1.00 56.78 350 ASN A N 1
ATOM 2729 C CA . ASN A 1 350 ? -5.947 -24.222 -9.384 1.00 56.78 350 ASN A CA 1
ATOM 2730 C C . ASN A 1 350 ? -4.530 -24.348 -8.827 1.00 56.78 350 ASN A C 1
ATOM 2732 O O . ASN A 1 350 ? -3.623 -24.595 -9.651 1.00 56.78 350 ASN A O 1
#

Foldseek 3Di:
DDDDDDDDDDDDDDDDDDDDPDDDDPVVVVVVVVVVVVVVVVVVCCVVVVVVVVVVVVVPPPDVLLVLLVVLLVVLVVLVVVLVVCLVVLNLVSSVVSLVVSLVSLCDLCLQHLDPDRPPVRPSHVDDVSVVSSVVSVCCSPVPRVVSSVVSLLVVLLVVLLVVLVVCLVCLLVDDPLSLLVSLQQLVLCLQASNCSLDGRDPVRCVVPVPSSVVSVVCNVVSVVSNVVVLVVQDDPLLNVLQVQLSVLLNQLQLVVSLVVLVVSCVVPVPHPCVSVNVSSVVNNVVLLVVLQVQLVVLCCQLPDPPHDPVSNVVSLVSSLVSLVSQLVHNPPPVSNVVSVVSNVVSVPD

Radius of gyration: 43.02 Å; chains: 1; bounding box: 66×40×148 Å